Protein AF-A0A9P6IMQ5-F1 (afdb_monomer_lite)

Structure (mmCIF, N/CA/C/O backbone):
data_AF-A0A9P6IMQ5-F1
#
_entry.id   AF-A0A9P6IMQ5-F1
#
loop_
_atom_site.group_PDB
_atom_site.id
_atom_site.type_symbol
_atom_site.label_atom_id
_atom_site.label_alt_id
_atom_site.label_comp_id
_atom_site.label_asym_id
_atom_site.label_entity_id
_atom_site.label_seq_id
_atom_site.pdbx_PDB_ins_code
_atom_site.Cartn_x
_atom_site.Cartn_y
_atom_site.Cartn_z
_atom_site.occupancy
_atom_site.B_iso_or_equiv
_atom_site.auth_seq_id
_atom_site.auth_comp_id
_atom_site.auth_asym_id
_atom_site.auth_atom_id
_atom_site.pdbx_PDB_model_num
ATOM 1 N N . MET A 1 1 ? -4.471 -30.845 0.517 1.00 47.16 1 MET A N 1
ATOM 2 C CA . MET A 1 1 ? -3.698 -29.606 0.313 1.00 47.16 1 MET A CA 1
ATOM 3 C C . MET A 1 1 ? -4.339 -28.565 1.187 1.00 47.16 1 MET A C 1
ATOM 5 O O . MET A 1 1 ? -5.563 -28.500 1.206 1.00 47.16 1 MET A O 1
ATOM 9 N N . GLU A 1 2 ? -3.535 -27.843 1.954 1.00 58.59 2 GLU A N 1
ATOM 10 C CA . GLU A 1 2 ? -4.006 -26.676 2.693 1.00 58.59 2 GLU A CA 1
ATOM 11 C C . GLU A 1 2 ? -4.692 -25.703 1.737 1.00 58.59 2 GLU A C 1
ATOM 13 O O . GLU A 1 2 ? -4.369 -25.623 0.548 1.00 58.59 2 GLU A O 1
ATOM 18 N N . ASN A 1 3 ? -5.697 -25.018 2.264 1.00 83.00 3 ASN A N 1
ATOM 19 C CA . ASN A 1 3 ? -6.575 -24.133 1.526 1.00 83.00 3 ASN A CA 1
ATOM 20 C C . ASN A 1 3 ? -5.829 -22.833 1.159 1.00 83.00 3 ASN A C 1
ATOM 22 O O . ASN A 1 3 ? -6.160 -21.775 1.676 1.00 83.00 3 ASN A O 1
ATOM 26 N N . ILE A 1 4 ? -4.879 -22.892 0.219 1.00 90.88 4 ILE A N 1
ATOM 27 C CA . ILE A 1 4 ? -4.211 -21.697 -0.314 1.00 90.88 4 ILE A CA 1
ATOM 28 C C . ILE A 1 4 ? -5.097 -21.018 -1.360 1.00 90.88 4 ILE A C 1
ATOM 30 O O . ILE A 1 4 ? -5.707 -21.704 -2.188 1.00 90.88 4 ILE A O 1
ATOM 34 N N . VAL A 1 5 ? -5.207 -19.690 -1.296 1.00 95.31 5 VAL A N 1
ATOM 35 C CA . VAL A 1 5 ? -5.851 -18.848 -2.317 1.00 95.31 5 VAL A CA 1
ATOM 36 C C . VAL A 1 5 ? -4.879 -17.749 -2.732 1.00 95.31 5 VAL A C 1
ATOM 38 O O . VAL A 1 5 ? -4.288 -17.096 -1.872 1.00 95.31 5 VAL A O 1
ATOM 41 N N . VAL A 1 6 ? -4.709 -17.568 -4.041 1.00 96.06 6 VAL A N 1
ATOM 42 C CA . VAL A 1 6 ? -3.914 -16.486 -4.630 1.00 96.06 6 VAL A CA 1
ATOM 43 C C . VAL A 1 6 ? -4.848 -15.385 -5.106 1.00 96.06 6 VAL A C 1
ATOM 45 O O . VAL A 1 6 ? -5.701 -15.649 -5.948 1.00 96.06 6 VAL A O 1
ATOM 48 N N . TYR A 1 7 ? -4.677 -14.167 -4.603 1.00 96.56 7 TYR A N 1
ATOM 49 C CA . TYR A 1 7 ? -5.462 -13.011 -5.041 1.00 96.56 7 TYR A CA 1
ATOM 50 C C . TYR A 1 7 ? -4.677 -12.217 -6.083 1.00 96.56 7 TYR A C 1
ATOM 52 O O . TYR A 1 7 ? -3.483 -11.962 -5.907 1.00 96.56 7 TYR A O 1
ATOM 60 N N . ILE A 1 8 ? -5.344 -11.862 -7.179 1.00 95.56 8 ILE A N 1
ATOM 61 C CA . ILE A 1 8 ? -4.777 -11.084 -8.281 1.00 95.56 8 ILE A CA 1
ATOM 62 C C . ILE A 1 8 ? -5.588 -9.800 -8.424 1.00 95.56 8 ILE A C 1
ATOM 64 O O . ILE A 1 8 ? -6.806 -9.862 -8.599 1.00 95.56 8 ILE A O 1
ATOM 68 N N . ASP A 1 9 ? -4.902 -8.657 -8.372 1.00 93.94 9 ASP A N 1
ATOM 69 C CA . ASP A 1 9 ? -5.496 -7.345 -8.633 1.00 93.94 9 ASP A CA 1
ATOM 70 C C . ASP A 1 9 ? -6.208 -7.322 -9.995 1.00 93.94 9 ASP A C 1
ATOM 72 O O . ASP A 1 9 ? -5.656 -7.762 -11.010 1.00 93.94 9 ASP A O 1
ATOM 76 N N . GLY A 1 10 ? -7.386 -6.713 -10.025 1.00 92.88 10 GLY A N 1
ATOM 77 C CA . GLY A 1 10 ? -8.181 -6.413 -11.204 1.00 92.88 10 GLY A CA 1
ATOM 78 C C . GLY A 1 10 ? -7.917 -5.022 -11.778 1.00 92.88 10 GLY A C 1
ATOM 79 O O . GLY A 1 10 ? -6.775 -4.647 -12.099 1.00 92.88 10 GLY A O 1
ATOM 80 N N . ALA A 1 11 ? -9.009 -4.287 -11.993 1.00 92.19 11 ALA A N 1
ATOM 81 C CA . ALA A 1 11 ? -9.019 -2.970 -12.613 1.00 92.19 11 ALA A CA 1
ATOM 82 C C . ALA A 1 11 ? -8.528 -1.869 -11.658 1.00 92.19 11 ALA A C 1
ATOM 84 O O . ALA A 1 11 ? -8.495 -2.022 -10.441 1.00 92.19 11 ALA A O 1
ATOM 85 N N . ALA A 1 12 ? -8.144 -0.726 -12.224 1.00 92.06 12 ALA A N 1
ATOM 86 C CA . ALA A 1 12 ? -7.828 0.462 -11.439 1.00 92.06 12 ALA A CA 1
ATOM 87 C C . ALA A 1 12 ? -9.088 1.037 -10.768 1.00 92.06 12 ALA A C 1
ATOM 89 O O . ALA A 1 12 ? -10.133 1.152 -11.414 1.00 92.06 12 ALA A O 1
ATOM 90 N N . CYS A 1 13 ? -8.962 1.464 -9.512 1.00 94.31 13 CYS A N 1
ATOM 91 C CA . CYS A 1 13 ? -10.023 2.133 -8.764 1.00 94.31 13 CYS A CA 1
ATOM 92 C C . CYS A 1 13 ? -9.821 3.657 -8.709 1.00 94.31 13 CYS A C 1
ATOM 94 O O . CYS A 1 13 ? -8.712 4.177 -8.888 1.00 94.31 13 CYS A O 1
ATOM 96 N N . GLN A 1 14 ? -10.906 4.382 -8.439 1.00 95.94 14 GLN A N 1
ATOM 97 C CA . GLN A 1 14 ? -10.898 5.838 -8.308 1.00 95.94 14 GLN A CA 1
ATOM 98 C C . GLN A 1 14 ? -10.059 6.308 -7.111 1.00 95.94 14 GLN A C 1
ATOM 100 O O . GLN A 1 14 ? -9.323 7.289 -7.230 1.00 95.94 14 GLN A O 1
ATOM 105 N N . GLN A 1 15 ? -10.127 5.591 -5.988 1.00 96.12 15 GLN A N 1
ATOM 106 C CA . GLN A 1 15 ? -9.457 5.936 -4.730 1.00 96.12 15 GLN A CA 1
ATOM 107 C C . GLN A 1 15 ? -7.929 5.987 -4.884 1.00 96.12 15 GLN A C 1
ATOM 109 O O . GLN A 1 15 ? -7.260 6.767 -4.214 1.00 96.12 15 GLN A O 1
ATOM 114 N N . LYS A 1 16 ? -7.360 5.207 -5.814 1.00 94.88 16 LYS A N 1
ATOM 115 C CA . LYS A 1 16 ? -5.912 5.144 -6.075 1.00 94.88 16 LYS A CA 1
ATOM 116 C C . LYS A 1 16 ? -5.462 5.981 -7.277 1.00 94.88 16 LYS A C 1
ATOM 118 O O . LYS A 1 16 ? -4.301 5.901 -7.687 1.00 94.88 16 LYS A O 1
ATOM 123 N N . ARG A 1 17 ? -6.343 6.810 -7.858 1.00 94.62 17 ARG A N 1
ATOM 124 C CA . ARG A 1 17 ? -6.080 7.573 -9.097 1.00 94.62 17 ARG A CA 1
ATOM 125 C C . ARG A 1 17 ? -4.764 8.350 -9.054 1.00 94.62 17 ARG A C 1
ATOM 127 O O . ARG A 1 17 ? -3.932 8.185 -9.944 1.00 94.62 17 ARG A O 1
ATOM 134 N N . ALA A 1 18 ? -4.542 9.146 -8.008 1.00 93.19 18 ALA A N 1
ATOM 135 C CA . ALA A 1 18 ? -3.342 9.979 -7.888 1.00 93.19 18 ALA A CA 1
ATOM 136 C C . ALA A 1 18 ? -2.049 9.142 -7.875 1.00 93.19 18 ALA A C 1
ATOM 138 O O . ALA A 1 18 ? -1.062 9.470 -8.541 1.00 93.19 18 ALA A O 1
ATOM 139 N N . THR A 1 19 ? -2.067 8.018 -7.160 1.00 93.88 19 THR A N 1
ATOM 140 C CA . THR A 1 19 ? -0.944 7.079 -7.089 1.00 93.88 19 THR A CA 1
ATOM 141 C C . THR A 1 19 ? -0.699 6.394 -8.431 1.00 93.88 19 THR A C 1
ATOM 143 O O . THR A 1 19 ? 0.452 6.266 -8.859 1.00 93.88 19 THR A O 1
ATOM 146 N N . LEU A 1 20 ? -1.758 6.006 -9.144 1.00 92.88 20 LEU A N 1
ATOM 147 C CA . LEU A 1 20 ? -1.656 5.418 -10.481 1.00 92.88 20 LEU A CA 1
ATOM 148 C C . LEU A 1 20 ? -1.065 6.401 -11.497 1.00 92.88 20 LEU A C 1
ATOM 150 O O . LEU A 1 20 ? -0.135 6.038 -12.226 1.00 92.88 20 LEU A O 1
ATOM 154 N N . GLU A 1 21 ? -1.539 7.647 -11.504 1.00 94.56 21 GLU A N 1
ATOM 155 C CA . GLU A 1 21 ? -1.020 8.725 -12.352 1.00 94.56 21 GLU A CA 1
ATOM 156 C C . GLU A 1 21 ? 0.466 8.986 -12.061 1.00 94.56 21 GLU A C 1
ATOM 158 O O . GLU A 1 21 ? 1.293 9.044 -12.980 1.00 94.56 21 GLU A O 1
ATOM 163 N N . HIS A 1 22 ? 0.844 9.047 -10.780 1.00 94.12 22 HIS A N 1
ATOM 164 C CA . HIS A 1 22 ? 2.238 9.206 -10.373 1.00 94.12 22 HIS A CA 1
ATOM 165 C C . HIS A 1 22 ? 3.113 8.037 -10.853 1.00 94.12 22 HIS A C 1
ATOM 167 O O . HIS A 1 22 ? 4.139 8.253 -11.509 1.00 94.12 22 HIS A O 1
ATOM 173 N N . ARG A 1 23 ? 2.687 6.789 -10.609 1.00 93.19 23 ARG A N 1
ATOM 174 C CA . ARG A 1 23 ? 3.388 5.577 -11.069 1.00 93.19 23 ARG A CA 1
ATOM 175 C C . ARG A 1 23 ? 3.498 5.542 -12.595 1.00 93.19 23 ARG A C 1
ATOM 177 O O . ARG A 1 23 ? 4.521 5.123 -13.134 1.00 93.19 23 ARG A O 1
ATOM 184 N N . GLN A 1 24 ? 2.479 5.981 -13.332 1.00 94.31 24 GLN A N 1
ATOM 185 C CA . GLN A 1 24 ? 2.527 6.059 -14.795 1.00 94.31 24 GLN A CA 1
ATOM 186 C C . GLN A 1 24 ? 3.496 7.134 -15.296 1.00 94.31 24 GLN A C 1
ATOM 188 O O . GLN A 1 24 ? 4.233 6.887 -16.256 1.00 94.31 24 GLN A O 1
ATOM 193 N N . SER A 1 25 ? 3.558 8.287 -14.630 1.00 96.38 25 SER A N 1
ATOM 194 C CA . SER A 1 25 ? 4.534 9.338 -14.928 1.00 96.38 25 SER A CA 1
ATOM 195 C C . SER A 1 25 ? 5.972 8.847 -14.725 1.00 96.38 25 SER A C 1
ATOM 197 O O . SER A 1 25 ? 6.807 8.970 -15.628 1.00 96.38 25 SER A O 1
ATOM 199 N N . LEU A 1 26 ? 6.249 8.185 -13.593 1.00 95.44 26 LEU A N 1
ATOM 200 C CA . LEU A 1 26 ? 7.559 7.593 -13.303 1.00 95.44 26 LEU A CA 1
ATOM 201 C C . LEU A 1 26 ? 7.959 6.535 -14.338 1.00 95.44 26 LEU A C 1
ATOM 203 O O . LEU A 1 26 ? 9.069 6.591 -14.871 1.00 95.44 26 LEU A O 1
ATOM 207 N N . ARG A 1 27 ? 7.044 5.621 -14.684 1.00 94.88 27 ARG A N 1
ATOM 208 C CA . ARG A 1 27 ? 7.275 4.599 -15.720 1.00 94.88 27 ARG A CA 1
ATOM 209 C C . ARG A 1 27 ? 7.548 5.224 -17.084 1.00 94.88 27 ARG A C 1
ATOM 211 O O . ARG A 1 27 ? 8.487 4.832 -17.773 1.00 94.88 27 ARG A O 1
ATOM 218 N N . SER A 1 28 ? 6.771 6.236 -17.463 1.00 96.56 28 SER A N 1
ATOM 219 C CA . SER A 1 28 ? 6.942 6.945 -18.735 1.00 96.56 28 SER A CA 1
ATOM 220 C C . SER A 1 28 ? 8.298 7.642 -18.815 1.00 96.56 28 SER A C 1
ATOM 222 O O . SER A 1 28 ? 8.951 7.609 -19.860 1.00 96.56 28 SER A O 1
ATOM 224 N N . LYS A 1 29 ? 8.751 8.245 -17.711 1.00 97.38 29 LYS A N 1
ATOM 225 C CA . LYS A 1 29 ? 10.093 8.823 -17.606 1.00 97.38 29 LYS A CA 1
ATOM 226 C C . LYS A 1 29 ? 11.172 7.744 -17.725 1.00 97.38 29 LYS A C 1
ATOM 228 O O . LYS A 1 29 ? 12.060 7.883 -18.559 1.00 97.38 29 LYS A O 1
ATOM 233 N N . ALA A 1 30 ? 11.050 6.644 -16.984 1.00 96.88 30 ALA A N 1
ATOM 234 C CA . ALA A 1 30 ? 12.001 5.535 -17.035 1.00 96.88 30 ALA A CA 1
ATOM 235 C C . ALA A 1 30 ? 12.121 4.925 -18.445 1.00 96.88 30 ALA A C 1
ATOM 237 O O . ALA A 1 30 ? 13.229 4.666 -18.904 1.00 96.88 30 ALA A O 1
ATOM 238 N N . LEU A 1 31 ? 11.011 4.780 -19.179 1.00 97.06 31 LEU A N 1
ATOM 239 C CA . LEU A 1 31 ? 11.028 4.331 -20.577 1.00 97.06 31 LEU A CA 1
ATOM 240 C C . LEU A 1 31 ? 11.733 5.318 -21.511 1.00 97.06 31 LEU A C 1
ATOM 242 O O . LEU A 1 31 ? 12.456 4.894 -22.413 1.00 97.06 31 LEU A O 1
ATOM 246 N N . LYS A 1 32 ? 11.522 6.627 -21.326 1.00 97.75 32 LYS A N 1
ATOM 247 C CA . LYS A 1 32 ? 12.223 7.660 -22.107 1.00 97.75 32 LYS A CA 1
ATOM 248 C C . LYS A 1 32 ? 13.730 7.601 -21.856 1.00 97.75 32 LYS A C 1
ATOM 250 O O . LYS A 1 32 ? 14.495 7.610 -22.820 1.00 97.75 32 LYS A O 1
ATOM 255 N N . ASP A 1 33 ? 14.133 7.472 -20.596 1.00 97.69 33 ASP A N 1
ATOM 256 C CA . ASP A 1 33 ? 15.539 7.371 -20.202 1.00 97.69 33 ASP A CA 1
ATOM 257 C C . ASP A 1 33 ? 16.179 6.084 -20.756 1.00 97.69 33 ASP A C 1
ATOM 259 O O . ASP A 1 33 ? 17.221 6.153 -21.408 1.00 97.69 33 ASP A O 1
ATOM 263 N N . ALA A 1 34 ? 15.504 4.931 -20.639 1.00 97.31 34 ALA A N 1
ATOM 264 C CA . ALA A 1 34 ? 15.957 3.668 -21.231 1.00 97.31 34 ALA A CA 1
ATOM 265 C C . ALA A 1 34 ? 16.163 3.787 -22.749 1.00 97.31 34 ALA A C 1
ATOM 267 O O . ALA A 1 34 ? 17.190 3.368 -23.279 1.00 97.31 34 ALA A O 1
ATOM 268 N N . ARG A 1 35 ? 15.201 4.385 -23.467 1.00 97.38 35 ARG A N 1
ATOM 269 C CA . ARG A 1 35 ? 15.297 4.588 -24.922 1.00 97.38 35 ARG A CA 1
ATOM 270 C C . ARG A 1 35 ? 16.484 5.468 -25.289 1.00 97.38 35 ARG A C 1
ATOM 272 O O . ARG A 1 35 ? 17.200 5.141 -26.232 1.00 97.38 35 ARG A O 1
ATOM 279 N N . LYS A 1 36 ? 16.705 6.560 -24.553 1.00 97.56 36 LYS A N 1
ATOM 280 C CA . LYS A 1 36 ? 17.853 7.445 -24.768 1.00 97.56 36 LYS A CA 1
ATOM 281 C C . LYS A 1 36 ? 19.166 6.674 -24.630 1.00 97.56 36 LYS A C 1
ATOM 283 O O . LYS A 1 36 ? 19.995 6.731 -25.533 1.00 97.56 36 LYS A O 1
ATOM 288 N N . GLU A 1 37 ? 19.330 5.901 -23.561 1.00 96.38 37 GLU A N 1
ATOM 289 C CA . GLU A 1 37 ? 20.557 5.131 -23.336 1.00 96.38 37 GLU A CA 1
ATOM 290 C C . GLU A 1 37 ? 20.758 3.996 -24.347 1.00 96.38 37 GLU A C 1
ATOM 292 O O . GLU A 1 37 ? 21.887 3.743 -24.768 1.00 96.38 37 GLU A O 1
ATOM 297 N N . ILE A 1 38 ? 19.680 3.346 -24.795 1.00 97.19 38 ILE A N 1
ATOM 298 C CA . ILE A 1 38 ? 19.734 2.357 -25.881 1.00 97.19 38 ILE A CA 1
ATOM 299 C C . ILE A 1 38 ? 20.205 3.017 -27.183 1.00 97.19 38 ILE A C 1
ATOM 301 O O . ILE A 1 38 ? 21.047 2.458 -27.884 1.00 97.19 38 ILE A O 1
ATOM 305 N N . MET A 1 39 ? 19.712 4.217 -27.502 1.00 96.81 39 MET A N 1
ATOM 306 C CA . MET A 1 39 ? 20.140 4.965 -28.690 1.00 96.81 39 MET A CA 1
ATOM 307 C C . MET A 1 39 ? 21.602 5.412 -28.591 1.00 96.81 39 MET A C 1
ATOM 309 O O . MET A 1 39 ? 22.347 5.302 -29.564 1.00 96.81 39 MET A O 1
ATOM 313 N N . GLU A 1 40 ? 22.047 5.859 -27.416 1.00 95.50 40 GLU A N 1
ATOM 314 C CA . GLU A 1 40 ? 23.455 6.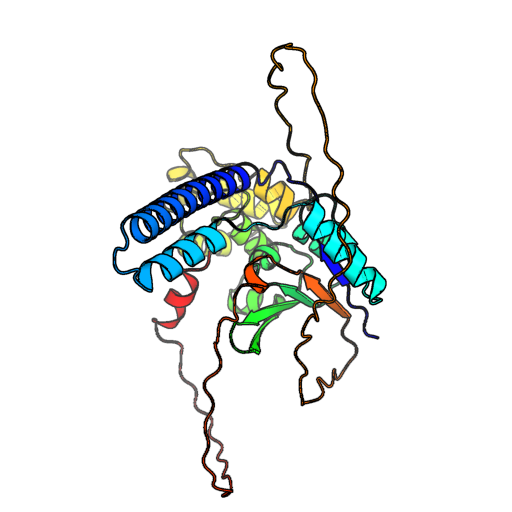181 -27.169 1.00 95.50 40 GLU A CA 1
ATOM 315 C C . GLU A 1 40 ? 24.352 4.946 -27.306 1.00 95.50 40 GLU A C 1
ATOM 317 O O . GLU A 1 40 ? 25.412 5.017 -27.933 1.00 95.50 40 GLU A O 1
ATOM 322 N N . LEU A 1 41 ? 23.927 3.801 -26.763 1.00 96.38 41 LEU A N 1
ATOM 323 C CA . LEU A 1 41 ? 24.617 2.524 -26.924 1.00 96.38 41 LEU A CA 1
ATOM 324 C C . LEU A 1 41 ? 24.719 2.141 -28.405 1.00 96.38 41 LEU A C 1
ATOM 326 O O . LEU A 1 41 ? 25.816 1.836 -28.870 1.00 96.38 41 LEU A O 1
ATOM 330 N N . LYS A 1 42 ? 23.611 2.222 -29.150 1.00 96.38 42 LYS A N 1
ATOM 331 C CA . LYS A 1 42 ? 23.574 1.942 -30.589 1.00 96.38 42 LYS A CA 1
ATOM 332 C C . LYS A 1 42 ? 24.553 2.831 -31.357 1.00 96.38 42 LYS A C 1
ATOM 334 O O . LYS A 1 42 ? 25.387 2.316 -32.093 1.00 96.38 42 LYS A O 1
ATOM 339 N N . GLY A 1 43 ? 24.531 4.142 -31.112 1.00 96.31 43 GLY A N 1
ATOM 340 C CA . GLY A 1 43 ? 25.439 5.078 -31.775 1.00 96.31 43 GLY A CA 1
ATOM 341 C C . GLY A 1 43 ? 26.915 4.812 -31.464 1.00 96.31 43 GLY A C 1
ATOM 342 O O . GLY A 1 43 ? 27.770 5.008 -32.322 1.00 96.31 43 GLY A O 1
ATOM 343 N N . ARG A 1 44 ? 27.243 4.337 -30.256 1.00 95.56 44 ARG A N 1
ATOM 344 C CA . ARG A 1 44 ? 28.617 3.916 -29.930 1.00 95.56 44 ARG A CA 1
ATOM 345 C C . ARG A 1 44 ? 29.034 2.680 -30.713 1.00 95.56 44 ARG A C 1
ATOM 347 O O . ARG A 1 44 ? 30.147 2.653 -31.221 1.00 95.56 44 ARG A O 1
ATOM 354 N N . VAL A 1 45 ? 28.150 1.690 -30.825 1.00 96.12 45 VAL A N 1
ATOM 355 C CA . VAL A 1 45 ? 28.407 0.488 -31.630 1.00 96.12 45 VAL A CA 1
ATOM 356 C C . VAL A 1 45 ? 28.624 0.865 -33.098 1.00 96.12 45 VAL A C 1
ATOM 358 O O . VAL A 1 45 ? 29.601 0.428 -33.694 1.00 96.12 45 VAL A O 1
ATOM 361 N N . GLU A 1 46 ? 27.780 1.734 -33.656 1.00 96.94 46 GLU A N 1
ATOM 362 C CA . GLU A 1 46 ? 27.891 2.206 -35.046 1.00 96.94 46 GLU A CA 1
ATOM 363 C C . GLU A 1 46 ? 29.196 2.978 -35.312 1.00 96.94 46 GLU A C 1
ATOM 365 O O . GLU A 1 46 ? 29.790 2.835 -36.377 1.00 96.94 46 GLU A O 1
ATOM 370 N N . ARG A 1 47 ? 29.689 3.755 -34.337 1.00 96.81 47 ARG A N 1
ATOM 371 C CA . ARG A 1 47 ? 30.992 4.445 -34.416 1.00 96.81 47 ARG A CA 1
ATOM 372 C C . ARG A 1 47 ? 32.195 3.560 -34.081 1.00 96.81 47 ARG A C 1
ATOM 374 O O . ARG A 1 47 ? 33.321 4.046 -34.103 1.00 96.81 47 ARG A O 1
ATOM 381 N N . ASN A 1 48 ? 31.971 2.285 -33.761 1.00 95.31 48 ASN A N 1
ATOM 382 C CA . ASN A 1 48 ? 32.995 1.362 -33.271 1.00 95.31 48 ASN A CA 1
ATOM 383 C C . ASN A 1 48 ? 33.701 1.857 -31.981 1.00 95.31 48 ASN A C 1
ATOM 385 O O . ASN A 1 48 ? 34.870 1.561 -31.729 1.00 95.31 48 ASN A O 1
ATOM 389 N N . ASP A 1 49 ? 32.984 2.621 -31.147 1.00 96.12 49 ASP A N 1
ATOM 390 C CA . ASP A 1 49 ? 33.448 3.102 -29.845 1.00 96.12 49 ASP A CA 1
ATOM 391 C C . ASP A 1 49 ? 33.411 1.975 -28.793 1.00 96.12 49 ASP A C 1
ATOM 393 O O . ASP A 1 49 ? 32.514 1.130 -28.767 1.00 96.12 49 ASP A O 1
ATOM 397 N N . ARG A 1 50 ? 34.315 2.025 -27.804 1.00 94.12 50 ARG A N 1
ATOM 398 C CA . ARG A 1 50 ? 34.331 1.064 -26.683 1.00 94.12 50 ARG A CA 1
ATOM 399 C C . ARG A 1 50 ? 33.042 1.114 -25.851 1.00 94.12 50 ARG A C 1
ATOM 401 O O . ARG A 1 50 ? 32.863 2.047 -25.067 1.00 94.12 50 ARG A O 1
ATOM 408 N N . VAL A 1 51 ? 32.216 0.074 -25.891 1.00 95.06 51 VAL A N 1
ATOM 409 C CA . VAL A 1 51 ? 31.037 -0.073 -25.015 1.00 95.06 51 VAL A CA 1
ATOM 410 C C . VAL A 1 51 ? 31.447 -0.301 -23.548 1.00 95.06 51 VAL A C 1
ATOM 412 O O . VAL A 1 51 ? 32.432 -0.984 -23.261 1.00 95.06 51 VAL A O 1
ATOM 415 N N . ARG A 1 52 ? 30.716 0.293 -22.590 1.00 93.00 52 ARG A N 1
ATOM 416 C CA . ARG A 1 52 ? 30.996 0.171 -21.142 1.00 93.00 52 ARG A CA 1
ATOM 417 C C . ARG A 1 52 ? 29.908 -0.632 -20.427 1.00 93.00 52 ARG A C 1
ATOM 419 O O . ARG A 1 52 ? 28.728 -0.405 -20.668 1.00 93.00 52 ARG A O 1
ATOM 426 N N . LYS A 1 53 ? 30.298 -1.460 -19.445 1.00 95.00 53 LYS A N 1
ATOM 427 C CA . LYS A 1 53 ? 29.374 -2.209 -18.561 1.00 95.00 53 LYS A CA 1
ATOM 428 C C . LYS A 1 53 ? 28.300 -1.311 -17.933 1.00 95.00 53 LYS A C 1
ATOM 430 O O . LYS A 1 53 ? 27.142 -1.704 -17.859 1.00 95.00 53 LYS A O 1
ATOM 435 N N . GLN A 1 54 ? 28.674 -0.089 -17.547 1.00 94.50 54 GLN A N 1
ATOM 436 C CA . GLN A 1 54 ? 27.762 0.878 -16.934 1.00 94.50 54 GLN A CA 1
ATOM 437 C C . GLN A 1 54 ? 26.543 1.207 -17.807 1.00 94.50 54 GLN A C 1
ATOM 439 O O . GLN A 1 54 ? 25.476 1.463 -17.266 1.00 94.50 54 GLN A O 1
ATOM 444 N N . GLN A 1 55 ? 26.679 1.167 -19.137 1.00 92.38 55 GLN A N 1
ATOM 445 C CA . GLN A 1 55 ? 25.558 1.434 -20.042 1.00 92.38 55 GLN A CA 1
ATOM 446 C C . GLN A 1 55 ? 24.503 0.333 -19.946 1.00 92.38 55 GLN A C 1
ATOM 448 O O . GLN A 1 55 ? 23.323 0.629 -19.849 1.00 92.38 55 GLN A O 1
ATOM 453 N N . PHE A 1 56 ? 24.923 -0.933 -19.887 1.00 95.44 56 PHE A N 1
ATOM 454 C CA . PHE A 1 56 ? 23.998 -2.050 -19.694 1.00 95.44 56 PHE A CA 1
ATOM 455 C C . PHE A 1 56 ? 23.319 -1.999 -18.326 1.00 95.44 56 PHE A C 1
ATOM 457 O O . PHE A 1 56 ? 22.114 -2.205 -18.246 1.00 95.44 56 PHE A O 1
ATOM 464 N N . ILE A 1 57 ? 24.073 -1.678 -17.267 1.00 96.12 57 ILE A N 1
ATOM 465 C CA . ILE A 1 57 ? 23.520 -1.528 -15.911 1.00 96.12 57 ILE A CA 1
ATOM 466 C C . ILE A 1 57 ? 22.451 -0.433 -15.888 1.00 96.12 57 ILE A C 1
ATOM 468 O O . ILE A 1 57 ? 21.393 -0.619 -15.293 1.00 96.12 57 ILE A O 1
ATOM 472 N N . SER A 1 58 ? 22.722 0.702 -16.533 1.00 95.38 58 SER A N 1
ATOM 473 C CA . SER A 1 58 ? 21.799 1.834 -16.553 1.00 95.38 58 SER A CA 1
ATOM 474 C C . SER A 1 58 ? 20.542 1.524 -17.376 1.00 95.38 58 SER A C 1
ATOM 476 O O . SER A 1 58 ? 19.430 1.675 -16.866 1.00 95.38 58 SER A O 1
ATOM 478 N N . ILE A 1 59 ? 20.696 0.907 -18.556 1.00 96.50 59 ILE A N 1
ATOM 479 C CA . ILE A 1 59 ? 19.568 0.443 -19.378 1.00 96.50 59 ILE A CA 1
ATOM 480 C C . ILE A 1 59 ? 18.710 -0.545 -18.587 1.00 96.50 59 ILE A C 1
ATOM 482 O O . ILE A 1 59 ? 17.496 -0.377 -18.501 1.00 96.50 59 ILE A O 1
ATOM 486 N N . GLN A 1 60 ? 19.331 -1.554 -17.970 1.00 96.88 60 GLN A N 1
ATOM 487 C CA . GLN A 1 60 ? 18.628 -2.550 -17.166 1.00 96.88 60 GLN A CA 1
ATOM 488 C C . GLN A 1 60 ? 17.890 -1.898 -15.994 1.00 96.88 60 GLN A C 1
ATOM 490 O O . GLN A 1 60 ? 16.728 -2.210 -15.756 1.00 96.88 60 GLN A O 1
ATOM 495 N N . LYS A 1 61 ? 18.522 -0.947 -15.297 1.00 96.31 61 LYS A N 1
ATOM 496 C CA . LYS A 1 61 ? 17.887 -0.181 -14.219 1.00 96.31 61 LYS A CA 1
ATOM 497 C C . LYS A 1 61 ? 16.642 0.559 -14.716 1.00 96.31 61 LYS A C 1
ATOM 499 O O . LYS A 1 61 ? 15.594 0.475 -14.081 1.00 96.31 61 LYS A O 1
ATOM 504 N N . HIS A 1 62 ? 16.731 1.270 -15.839 1.00 96.69 62 HIS A N 1
ATOM 505 C CA . HIS A 1 62 ? 15.596 2.015 -16.384 1.00 96.69 62 HIS A CA 1
ATOM 506 C C . HIS A 1 62 ? 14.478 1.098 -16.893 1.00 96.69 62 HIS A C 1
ATOM 508 O O . HIS A 1 62 ? 13.308 1.386 -16.651 1.00 96.69 62 HIS A O 1
ATOM 514 N N . LEU A 1 63 ? 14.817 -0.026 -17.531 1.00 96.31 63 LEU A N 1
ATOM 515 C CA . LEU A 1 63 ? 13.839 -1.030 -17.957 1.00 96.31 63 LEU A CA 1
ATOM 516 C C . LEU A 1 63 ? 13.138 -1.687 -16.762 1.00 96.31 63 LEU A C 1
ATOM 518 O O . LEU A 1 63 ? 11.917 -1.809 -16.779 1.00 96.31 63 LEU A O 1
ATOM 522 N N . ASN A 1 64 ? 13.876 -2.027 -15.702 1.00 94.12 64 ASN A N 1
ATOM 523 C CA . ASN A 1 64 ? 13.297 -2.560 -14.467 1.00 94.12 64 ASN A CA 1
ATOM 524 C C . ASN A 1 64 ? 12.341 -1.550 -13.815 1.00 94.12 64 ASN A C 1
ATOM 526 O O . ASN A 1 64 ? 11.253 -1.923 -13.398 1.00 94.12 64 ASN A O 1
ATOM 530 N N . ASN A 1 65 ? 12.701 -0.265 -13.783 1.00 92.44 65 ASN A N 1
ATOM 531 C CA . ASN A 1 65 ? 11.837 0.791 -13.236 1.00 92.44 65 ASN A CA 1
ATOM 532 C C . ASN A 1 65 ? 10.615 1.103 -14.119 1.00 92.44 65 ASN A C 1
ATOM 534 O O . ASN A 1 65 ? 9.634 1.675 -13.649 1.00 92.44 65 ASN A O 1
ATOM 538 N N . ALA A 1 66 ? 10.685 0.782 -15.410 1.00 94.50 66 ALA A N 1
ATOM 539 C CA . ALA A 1 66 ? 9.580 0.915 -16.351 1.00 94.50 66 ALA A CA 1
ATOM 540 C C . ALA A 1 66 ? 8.637 -0.297 -16.353 1.00 94.50 66 ALA A C 1
ATOM 542 O O . ALA A 1 66 ? 7.509 -0.197 -16.853 1.00 94.50 66 ALA A O 1
ATOM 543 N N . PHE A 1 67 ? 9.109 -1.438 -15.843 1.00 92.50 67 PHE A N 1
ATOM 544 C CA . PHE A 1 67 ? 8.347 -2.672 -15.807 1.00 92.50 67 PHE A CA 1
ATOM 545 C C . PHE A 1 67 ? 7.052 -2.477 -15.021 1.00 92.50 67 PHE A C 1
ATOM 547 O O . PHE A 1 67 ? 7.010 -1.824 -13.979 1.00 92.50 67 PHE A O 1
ATOM 554 N N . HIS A 1 68 ? 5.979 -3.048 -15.550 1.00 90.50 68 HIS A N 1
ATOM 555 C CA . HIS A 1 68 ? 4.711 -3.147 -14.856 1.00 90.50 68 HIS A CA 1
ATOM 556 C C . HIS A 1 68 ? 3.982 -4.390 -15.329 1.00 90.50 68 HIS A C 1
ATOM 558 O O . HIS A 1 68 ? 4.041 -4.748 -16.508 1.00 90.50 68 HIS A O 1
ATOM 564 N N . TRP A 1 69 ? 3.249 -5.009 -14.416 1.00 88.38 69 TRP A N 1
ATOM 565 C CA . TRP A 1 69 ? 2.327 -6.066 -14.780 1.00 88.38 69 TRP A CA 1
ATOM 566 C C . TRP A 1 69 ? 1.050 -5.453 -15.338 1.00 88.38 69 TRP A C 1
ATOM 568 O O . TRP A 1 69 ? 0.263 -4.841 -14.618 1.00 88.38 69 TRP A O 1
ATOM 578 N N . ASN A 1 70 ? 0.878 -5.565 -16.653 1.00 89.56 70 ASN A N 1
ATOM 579 C CA . ASN A 1 70 ? -0.368 -5.183 -17.298 1.00 89.56 70 ASN A CA 1
ATOM 580 C C . ASN A 1 70 ? -1.466 -6.222 -17.007 1.00 89.56 70 ASN A C 1
ATOM 582 O O . ASN A 1 70 ? -1.217 -7.285 -16.433 1.00 89.56 70 ASN A O 1
ATOM 586 N N . GLN A 1 71 ? -2.705 -5.888 -17.363 1.00 88.50 71 GLN A N 1
ATOM 587 C CA . GLN A 1 71 ? -3.850 -6.760 -17.115 1.00 88.50 71 GLN A CA 1
ATOM 588 C C . GLN A 1 71 ? -3.705 -8.106 -17.834 1.00 88.50 71 GLN A C 1
ATOM 590 O O . GLN A 1 71 ? -3.826 -9.139 -17.187 1.00 88.50 71 GLN A O 1
ATOM 595 N N . ASP A 1 72 ? -3.329 -8.113 -19.113 1.00 91.38 72 ASP A N 1
ATOM 596 C CA . ASP A 1 72 ? -3.186 -9.350 -19.893 1.00 91.38 72 ASP A CA 1
ATOM 597 C C . ASP A 1 72 ? -2.170 -10.328 -19.282 1.00 91.38 72 ASP A C 1
ATOM 599 O O . ASP A 1 72 ? -2.422 -11.533 -19.210 1.00 91.38 72 ASP A O 1
ATOM 603 N N . ALA A 1 73 ? -1.032 -9.823 -18.794 1.00 92.12 73 ALA A N 1
ATOM 604 C CA . ALA A 1 73 ? -0.012 -10.629 -18.129 1.00 92.12 73 ALA A CA 1
ATOM 605 C C . ALA A 1 73 ? -0.518 -11.205 -16.799 1.00 92.12 73 ALA A C 1
ATOM 607 O O . ALA A 1 73 ? -0.269 -12.378 -16.517 1.00 92.12 73 ALA A O 1
ATOM 608 N N . ARG A 1 74 ? -1.257 -10.411 -16.009 1.00 92.62 74 ARG A N 1
ATOM 609 C CA . ARG A 1 74 ? -1.886 -10.866 -14.757 1.00 92.62 74 ARG A CA 1
ATOM 610 C C . ARG A 1 74 ? -2.906 -11.975 -15.016 1.00 92.62 74 ARG A C 1
ATOM 612 O O . ARG A 1 74 ? -2.837 -13.017 -14.370 1.00 92.62 74 ARG A O 1
ATOM 619 N N . MET A 1 75 ? -3.777 -11.800 -16.009 1.00 90.94 75 MET A N 1
ATOM 620 C CA . MET A 1 75 ? -4.789 -12.796 -16.385 1.00 90.94 75 MET A CA 1
ATOM 621 C C . MET A 1 75 ? -4.158 -14.076 -16.941 1.00 90.94 75 MET A C 1
ATOM 623 O O . MET A 1 75 ? -4.555 -15.183 -16.583 1.00 90.94 75 MET A O 1
ATOM 627 N N . SER A 1 76 ? -3.115 -13.944 -17.765 1.00 94.50 76 SER A N 1
ATOM 628 C CA . SER A 1 76 ? -2.365 -15.096 -18.282 1.00 94.50 76 SER A CA 1
ATOM 629 C C . SER A 1 76 ? -1.694 -15.885 -17.154 1.00 94.50 76 SER A C 1
ATOM 631 O O . SER A 1 76 ? -1.689 -17.116 -17.161 1.00 94.50 76 SER A O 1
ATOM 633 N N . PHE A 1 77 ? -1.148 -15.184 -16.158 1.00 94.44 77 PHE A N 1
ATOM 634 C CA . PHE A 1 77 ? -0.554 -15.810 -14.982 1.00 94.44 77 PHE A CA 1
ATOM 635 C C . PHE A 1 77 ? -1.603 -16.487 -14.087 1.00 94.44 77 PHE A C 1
ATOM 637 O O . PHE A 1 77 ? -1.381 -17.612 -13.640 1.00 94.44 77 PHE A O 1
ATOM 644 N N . ALA A 1 78 ? -2.763 -15.856 -13.879 1.00 94.44 78 ALA A N 1
ATOM 645 C CA . ALA A 1 78 ? -3.892 -16.448 -13.165 1.00 94.44 78 ALA A CA 1
ATOM 646 C C . ALA A 1 78 ? -4.350 -17.758 -13.826 1.00 94.44 78 ALA A C 1
ATOM 648 O O . ALA A 1 78 ? -4.449 -18.787 -13.155 1.00 94.44 78 ALA A O 1
ATOM 649 N N . ALA A 1 79 ? -4.533 -17.753 -15.151 1.00 95.69 79 ALA A N 1
ATOM 650 C CA . ALA A 1 79 ? -4.889 -18.943 -15.922 1.00 95.69 79 ALA A CA 1
ATOM 651 C C . ALA A 1 79 ? -3.856 -20.069 -15.764 1.00 95.69 79 ALA A C 1
ATOM 653 O O . ALA A 1 79 ? -4.221 -21.216 -15.503 1.00 95.69 79 ALA A O 1
ATOM 654 N N . PHE A 1 80 ? -2.564 -19.736 -15.843 1.00 96.38 80 PHE A N 1
ATOM 655 C CA . PHE A 1 80 ? -1.485 -20.694 -15.605 1.00 96.38 80 PHE A CA 1
ATOM 656 C C . PHE A 1 80 ? -1.544 -21.302 -14.194 1.00 96.38 80 PHE A C 1
ATOM 658 O O . PHE A 1 80 ? -1.412 -22.516 -14.039 1.00 96.38 80 PHE A O 1
ATOM 665 N N . LEU A 1 81 ? -1.759 -20.492 -13.153 1.00 95.50 81 LEU A N 1
ATOM 666 C CA . LEU A 1 81 ? -1.867 -20.983 -11.776 1.00 95.50 81 LEU A CA 1
ATOM 667 C C . LEU A 1 81 ? -3.069 -21.918 -11.593 1.00 95.50 81 LEU A C 1
ATOM 669 O O . LEU A 1 81 ? -2.929 -22.978 -10.976 1.00 95.50 81 LEU A O 1
ATOM 673 N N . MET A 1 82 ? -4.218 -21.567 -12.173 1.00 95.12 82 MET A N 1
ATOM 674 C CA . MET A 1 82 ? -5.412 -22.416 -12.162 1.00 95.12 82 MET A CA 1
ATOM 675 C C . MET A 1 82 ? -5.165 -23.758 -12.864 1.00 95.12 82 MET A C 1
ATOM 677 O O . MET A 1 82 ? -5.532 -24.802 -12.328 1.00 95.12 82 MET A O 1
ATOM 681 N N . GLU A 1 83 ? -4.462 -23.766 -14.002 1.00 96.31 83 GLU A N 1
ATOM 682 C CA . GLU A 1 83 ? -4.051 -25.001 -14.692 1.00 96.31 83 GLU A CA 1
ATOM 683 C C . GLU A 1 83 ? -3.143 -25.878 -13.810 1.00 96.31 83 GLU A C 1
ATOM 685 O O . GLU A 1 83 ? -3.214 -27.107 -13.843 1.00 96.31 83 GLU A O 1
ATOM 690 N N . LYS A 1 84 ? -2.308 -25.259 -12.966 1.00 95.31 84 LYS A N 1
ATOM 691 C CA . LYS A 1 84 ? -1.477 -25.959 -11.972 1.00 95.31 84 LYS A CA 1
ATOM 692 C C . LYS A 1 84 ? -2.235 -26.379 -10.709 1.00 95.31 84 LYS A C 1
ATOM 694 O O . LYS A 1 84 ? -1.608 -26.887 -9.781 1.00 95.31 84 LYS A O 1
ATOM 699 N N . GLY A 1 85 ? -3.557 -26.212 -10.673 1.00 94.19 85 GLY A N 1
ATOM 700 C CA . GLY A 1 85 ? -4.415 -26.631 -9.566 1.00 94.19 85 GLY A CA 1
ATOM 701 C C . GLY A 1 85 ? -4.422 -25.671 -8.375 1.00 94.19 85 GLY A C 1
ATOM 702 O O . GLY A 1 85 ? -4.894 -26.046 -7.302 1.00 94.19 85 GLY A O 1
ATOM 703 N N . TRP A 1 86 ? -3.906 -24.448 -8.534 1.00 94.25 86 TRP A N 1
ATOM 704 C CA . TRP A 1 86 ? -4.023 -23.413 -7.507 1.00 94.25 86 TRP A CA 1
ATOM 705 C C . TRP A 1 86 ? -5.414 -22.790 -7.542 1.00 94.25 86 TRP A C 1
ATOM 707 O O . TRP A 1 86 ? -6.003 -22.606 -8.607 1.00 94.25 86 TRP A O 1
ATOM 717 N N . ARG A 1 87 ? -5.927 -22.404 -6.372 1.00 95.00 87 ARG A N 1
ATOM 718 C CA . ARG A 1 87 ? -7.129 -21.572 -6.297 1.00 95.00 87 ARG A CA 1
ATOM 719 C C . ARG A 1 87 ? -6.719 -20.120 -6.464 1.00 95.00 87 ARG A C 1
ATOM 721 O O . ARG A 1 87 ? -5.914 -19.616 -5.682 1.00 95.00 87 ARG A O 1
ATOM 728 N N . VAL A 1 88 ? -7.271 -19.473 -7.480 1.00 95.50 88 VAL A N 1
ATOM 729 C CA . VAL A 1 88 ? -6.997 -18.075 -7.803 1.00 95.50 88 VAL A CA 1
ATOM 730 C C . VAL A 1 88 ? -8.292 -17.283 -7.679 1.00 95.50 88 VAL A C 1
ATOM 732 O O . VAL A 1 88 ? -9.347 -17.738 -8.118 1.00 95.50 88 VAL A O 1
ATOM 735 N N . ARG A 1 89 ? -8.206 -16.112 -7.054 1.00 95.75 89 ARG A N 1
ATOM 736 C CA . ARG A 1 89 ? -9.274 -15.127 -6.935 1.00 95.75 89 ARG A CA 1
ATOM 737 C C . ARG A 1 89 ? -8.876 -13.903 -7.747 1.00 95.75 89 ARG A C 1
ATOM 739 O O . ARG A 1 89 ? -7.960 -13.170 -7.380 1.00 95.75 89 ARG A O 1
ATOM 746 N N . GLU A 1 90 ? -9.564 -13.704 -8.858 1.00 94.56 90 GLU A N 1
ATOM 747 C CA . GLU A 1 90 ? -9.490 -12.459 -9.617 1.00 94.56 90 GLU A CA 1
ATOM 748 C C . GLU A 1 90 ? -10.350 -11.419 -8.898 1.00 94.56 90 GLU A C 1
ATOM 750 O O . GLU A 1 90 ? -11.530 -11.661 -8.627 1.00 94.56 90 GLU A O 1
ATOM 755 N N . CYS A 1 91 ? -9.734 -10.306 -8.513 1.00 94.81 91 CYS A N 1
ATOM 756 C CA . CYS A 1 91 ? -10.405 -9.236 -7.784 1.00 94.81 91 CYS A CA 1
ATOM 757 C C . CYS A 1 91 ? -11.029 -8.251 -8.774 1.00 94.81 91 CYS A C 1
ATOM 759 O O . CYS A 1 91 ? -10.574 -8.136 -9.911 1.00 94.81 91 CYS A O 1
ATOM 761 N N . GLU A 1 92 ? -12.077 -7.540 -8.356 1.00 93.62 92 GLU A N 1
ATOM 762 C CA . GLU A 1 92 ? -12.675 -6.502 -9.205 1.00 93.62 92 GLU A CA 1
ATOM 763 C C . GLU A 1 92 ? -11.706 -5.321 -9.359 1.00 93.62 92 GLU A C 1
ATOM 765 O O . GLU A 1 92 ? -11.411 -4.888 -10.476 1.00 93.62 92 GLU A O 1
ATOM 770 N N . TYR A 1 93 ? -11.141 -4.885 -8.231 1.00 94.69 93 TYR A N 1
ATOM 771 C CA . TYR A 1 93 ? -10.156 -3.815 -8.139 1.00 94.69 93 TYR A CA 1
ATOM 772 C C . TYR A 1 93 ? -8.900 -4.317 -7.423 1.00 94.69 93 TYR A C 1
ATOM 774 O O . TYR A 1 93 ? -8.189 -5.154 -7.971 1.00 94.69 93 TYR A O 1
ATOM 782 N N . GLU A 1 94 ? -8.595 -3.852 -6.217 1.00 94.25 94 GLU A N 1
ATOM 783 C CA . GLU A 1 94 ? -7.379 -4.262 -5.520 1.00 94.25 94 GLU A CA 1
ATOM 784 C C . GLU A 1 94 ? -7.594 -5.542 -4.712 1.00 94.25 94 GLU A C 1
ATOM 786 O O . GLU A 1 94 ? -8.677 -5.823 -4.194 1.00 94.25 94 GLU A O 1
ATOM 791 N N . ALA A 1 95 ? -6.549 -6.366 -4.644 1.00 95.31 95 ALA A N 1
ATOM 792 C CA . ALA A 1 95 ? -6.592 -7.613 -3.901 1.00 95.31 95 ALA A CA 1
ATOM 793 C C . ALA A 1 95 ? -6.733 -7.394 -2.391 1.00 95.31 95 ALA A C 1
ATOM 795 O O . ALA A 1 95 ? -7.275 -8.263 -1.716 1.00 95.31 95 ALA A O 1
ATOM 796 N N . ASP A 1 96 ? -6.267 -6.262 -1.866 1.00 95.06 96 ASP A N 1
ATOM 797 C CA . ASP A 1 96 ? -6.307 -5.916 -0.444 1.00 95.06 96 ASP A CA 1
ATOM 798 C C . ASP A 1 96 ? -7.728 -5.940 0.135 1.00 95.06 96 ASP A C 1
ATOM 800 O O . ASP A 1 96 ? -7.973 -6.616 1.134 1.00 95.06 96 ASP A O 1
ATOM 804 N N . VAL A 1 97 ? -8.683 -5.307 -0.544 1.00 95.12 97 VAL A N 1
ATOM 805 C CA . VAL A 1 97 ? -10.092 -5.231 -0.148 1.00 95.12 97 VAL A CA 1
ATOM 806 C C . VAL A 1 97 ? -10.749 -6.605 -0.189 1.00 95.12 97 VAL A C 1
ATOM 808 O O . VAL A 1 97 ? -11.428 -7.003 0.760 1.00 95.12 97 VAL A O 1
ATOM 811 N N . ASN A 1 98 ? -10.514 -7.371 -1.256 1.00 95.25 98 ASN A N 1
ATOM 812 C CA . ASN A 1 98 ? -11.051 -8.723 -1.376 1.00 95.25 98 ASN A CA 1
ATOM 813 C C . ASN A 1 98 ? -10.462 -9.657 -0.313 1.00 95.25 98 ASN A C 1
ATOM 815 O O . ASN A 1 98 ? -11.204 -10.422 0.298 1.00 95.25 98 ASN A O 1
ATOM 819 N N . ILE A 1 99 ? -9.153 -9.571 -0.053 1.00 96.38 99 ILE A N 1
ATOM 820 C CA . ILE A 1 99 ? -8.501 -10.309 1.032 1.00 96.38 99 ILE A CA 1
ATOM 821 C C . ILE A 1 99 ? -9.131 -9.913 2.362 1.00 96.38 99 ILE A C 1
ATOM 823 O O . ILE A 1 99 ? -9.528 -10.793 3.110 1.00 96.38 99 ILE A O 1
ATOM 827 N N . ALA A 1 100 ? -9.263 -8.621 2.655 1.00 95.44 100 ALA 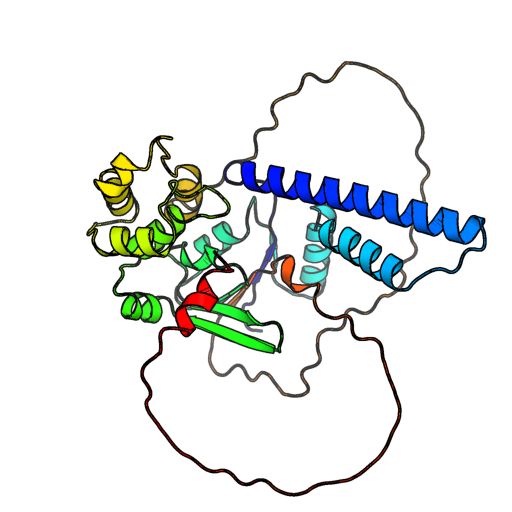A N 1
ATOM 828 C CA . ALA A 1 100 ? -9.837 -8.141 3.905 1.00 95.44 100 ALA A CA 1
ATOM 829 C C . ALA A 1 100 ? -11.282 -8.619 4.123 1.00 95.44 100 ALA A C 1
ATOM 831 O O . ALA A 1 100 ? -11.643 -8.953 5.249 1.00 95.44 100 ALA A O 1
ATOM 832 N N . SER A 1 101 ? -12.086 -8.679 3.057 1.00 94.69 101 SER A N 1
ATOM 833 C CA . SER A 1 101 ? -13.463 -9.186 3.093 1.00 94.69 101 SER A CA 1
ATOM 834 C C . SER A 1 101 ? -13.533 -10.706 3.273 1.00 94.69 101 SER A C 1
ATOM 836 O O . SER A 1 101 ? -14.404 -11.204 3.985 1.00 94.69 101 SER A O 1
ATOM 838 N N . ASP A 1 102 ? -12.657 -11.455 2.600 1.00 93.88 102 ASP A N 1
ATOM 839 C CA . ASP A 1 102 ? -12.689 -12.922 2.587 1.00 93.88 102 ASP A CA 1
ATOM 840 C C . ASP A 1 102 ? -11.926 -13.539 3.785 1.00 93.88 102 ASP A C 1
ATOM 842 O O . ASP A 1 102 ? -12.159 -14.702 4.134 1.00 93.88 102 ASP A O 1
ATOM 846 N N . CYS A 1 103 ? -11.018 -12.780 4.413 1.00 93.81 103 CYS A N 1
ATOM 847 C CA . CYS A 1 103 ? -10.140 -13.225 5.497 1.00 93.81 103 CYS A CA 1
ATOM 848 C C . CYS A 1 103 ? -10.917 -13.524 6.781 1.00 93.81 103 CYS A C 1
ATOM 850 O O . CYS A 1 103 ? -11.703 -12.718 7.279 1.00 93.81 103 CYS A O 1
ATOM 852 N N . LYS A 1 104 ? -10.627 -14.680 7.373 1.00 92.38 104 LYS A N 1
ATOM 853 C CA . LYS A 1 104 ? -11.103 -15.080 8.698 1.00 92.38 104 LYS A CA 1
ATOM 854 C C . LYS A 1 104 ? -10.012 -14.871 9.739 1.00 92.38 104 LYS A C 1
ATOM 856 O O . LYS A 1 104 ? -8.831 -14.815 9.420 1.00 92.38 104 LYS A O 1
ATOM 861 N N . GLU A 1 105 ? -10.401 -14.853 11.009 1.00 89.56 105 GLU A N 1
ATOM 862 C CA . GLU A 1 105 ? -9.479 -14.660 12.138 1.00 89.56 105 GLU A CA 1
ATOM 863 C C . GLU A 1 105 ? -8.334 -15.693 12.195 1.00 89.56 105 GLU A C 1
ATOM 865 O O . GLU A 1 105 ? -7.250 -15.385 12.685 1.00 89.56 105 GLU A O 1
ATOM 870 N N . THR A 1 106 ? -8.558 -16.906 11.681 1.00 89.81 106 THR A N 1
ATOM 871 C CA . THR A 1 106 ? -7.559 -17.989 11.628 1.00 89.81 106 THR A CA 1
ATOM 872 C C . THR A 1 106 ? -6.702 -17.987 10.364 1.00 89.81 106 THR A C 1
ATOM 874 O O . THR A 1 106 ? -5.808 -18.827 10.239 1.00 89.81 106 THR A O 1
ATOM 877 N N . ASP A 1 107 ? -7.017 -17.126 9.398 1.00 94.12 107 ASP A N 1
ATOM 878 C CA . ASP A 1 107 ? -6.306 -17.077 8.128 1.00 94.12 107 ASP A CA 1
ATOM 879 C C . ASP A 1 107 ? -5.014 -16.264 8.267 1.00 94.12 107 ASP A C 1
ATOM 881 O O . ASP A 1 107 ? -4.864 -15.393 9.126 1.00 94.12 107 ASP A O 1
ATOM 885 N N . ILE A 1 108 ? -4.051 -16.571 7.403 1.00 95.50 108 ILE A N 1
ATOM 886 C CA . ILE A 1 108 ? -2.751 -15.900 7.364 1.00 95.50 108 ILE A CA 1
ATOM 887 C C . ILE A 1 108 ? -2.623 -15.177 6.035 1.00 95.50 108 ILE A C 1
ATOM 889 O O . ILE A 1 108 ? -2.644 -15.824 4.990 1.00 95.50 108 ILE A O 1
ATOM 893 N N . VAL A 1 109 ? -2.418 -13.862 6.069 1.00 96.62 109 VAL A N 1
ATOM 894 C CA . VAL A 1 109 ? -2.186 -13.061 4.864 1.00 96.62 109 VAL A CA 1
ATOM 895 C C . VAL A 1 109 ? -0.690 -12.974 4.584 1.00 96.62 109 VAL A C 1
ATOM 897 O O . VAL A 1 109 ? 0.072 -12.419 5.371 1.00 96.62 109 VAL A O 1
ATOM 900 N N . VAL A 1 110 ? -0.244 -13.499 3.447 1.00 95.81 110 VAL A N 1
ATOM 901 C CA . VAL A 1 110 ? 1.147 -13.385 2.997 1.00 95.81 110 VAL A CA 1
ATOM 902 C C . VAL A 1 110 ? 1.256 -12.216 2.026 1.00 95.81 110 VAL A C 1
ATOM 904 O O . VAL A 1 110 ? 0.733 -12.296 0.919 1.00 95.81 110 VAL A O 1
ATOM 907 N N . THR A 1 111 ? 1.936 -11.140 2.420 1.00 95.06 111 THR A N 1
ATOM 908 C CA . THR A 1 111 ? 2.119 -9.948 1.576 1.00 95.06 111 THR A CA 1
ATOM 909 C C . THR A 1 111 ? 3.372 -9.165 1.959 1.00 95.06 111 THR A C 1
ATOM 911 O O . THR A 1 111 ? 3.876 -9.278 3.075 1.00 95.06 111 THR A O 1
ATOM 914 N N . ARG A 1 112 ? 3.884 -8.333 1.050 1.00 93.25 112 ARG A N 1
ATOM 915 C CA . ARG A 1 112 ? 4.885 -7.306 1.385 1.00 93.25 112 ARG A CA 1
ATOM 916 C C . ARG A 1 112 ? 4.286 -5.956 1.739 1.00 93.25 112 ARG A C 1
ATOM 918 O O . ARG A 1 112 ? 5.012 -5.133 2.307 1.00 93.25 112 ARG A O 1
ATOM 925 N N . ASP A 1 113 ? 3.017 -5.778 1.404 1.00 91.81 113 ASP A N 1
ATOM 926 C CA . ASP A 1 113 ? 2.278 -4.546 1.583 1.00 91.81 113 ASP A CA 1
ATOM 927 C C . ASP A 1 113 ? 1.865 -4.371 3.048 1.00 91.81 113 ASP A C 1
ATOM 929 O O . ASP A 1 113 ? 1.246 -5.251 3.651 1.00 91.81 113 ASP A O 1
ATOM 933 N N . SER A 1 114 ? 2.259 -3.246 3.637 1.00 91.38 114 SER A N 1
ATOM 934 C CA . SER A 1 114 ? 1.914 -2.897 5.013 1.00 91.38 114 SER A CA 1
ATOM 935 C C . SER A 1 114 ? 0.481 -2.401 5.158 1.00 91.38 114 SER A C 1
ATOM 937 O O . SER A 1 114 ? -0.030 -2.426 6.278 1.00 91.38 114 SER A O 1
ATOM 939 N N . ASP A 1 115 ? -0.179 -2.009 4.067 1.00 93.06 115 ASP A N 1
ATOM 940 C CA . ASP A 1 115 ? -1.543 -1.475 4.100 1.00 93.06 115 ASP A CA 1
ATOM 941 C C . ASP A 1 115 ? -2.553 -2.517 4.619 1.00 93.06 115 ASP A C 1
ATOM 943 O O . ASP A 1 115 ? -3.557 -2.158 5.234 1.00 93.06 115 ASP A O 1
ATOM 947 N N . MET A 1 116 ? -2.213 -3.814 4.559 1.00 95.12 116 MET A N 1
ATOM 948 C CA . MET A 1 116 ? -2.984 -4.889 5.206 1.00 95.12 116 MET A CA 1
ATOM 949 C C . MET A 1 116 ? -3.195 -4.685 6.709 1.00 95.12 116 MET A C 1
ATOM 951 O O . MET A 1 116 ? -4.186 -5.160 7.264 1.00 95.12 116 MET A O 1
ATOM 955 N N . LEU A 1 117 ? -2.291 -3.979 7.396 1.00 95.62 117 LEU A N 1
ATOM 956 C CA . LEU A 1 117 ? -2.463 -3.665 8.815 1.00 95.62 117 LEU A CA 1
ATOM 957 C C . LEU A 1 117 ? -3.671 -2.754 9.061 1.00 95.62 117 LEU A C 1
ATOM 959 O O . LEU A 1 117 ? -4.236 -2.805 10.155 1.00 95.62 117 LEU A O 1
ATOM 963 N N . GLY A 1 118 ? -4.086 -1.963 8.069 1.00 95.62 118 GLY A N 1
ATOM 964 C CA . GLY A 1 118 ? -5.226 -1.055 8.156 1.00 95.62 118 GLY A CA 1
ATOM 965 C C . GLY A 1 118 ? -6.588 -1.752 8.115 1.00 95.62 118 GLY A C 1
ATOM 966 O O . GLY A 1 118 ? -7.553 -1.205 8.634 1.00 95.62 118 GLY A O 1
ATOM 967 N N . HIS A 1 119 ? -6.685 -2.966 7.566 1.00 96.62 119 HIS A N 1
ATOM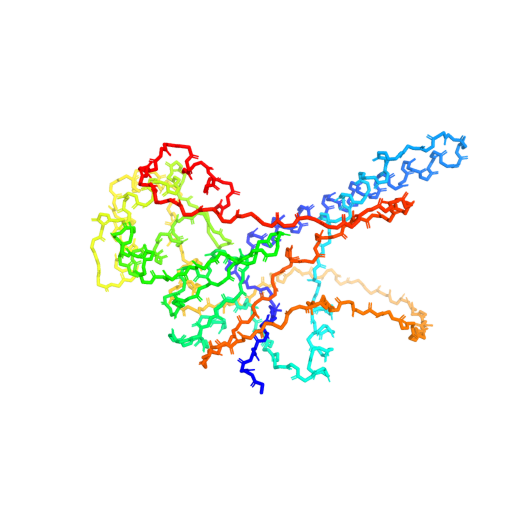 968 C CA . HIS A 1 119 ? -7.969 -3.652 7.395 1.00 96.62 119 HIS A CA 1
ATOM 969 C C . HIS A 1 119 ? -8.387 -4.436 8.634 1.00 96.62 119 HIS A C 1
ATOM 971 O O . HIS A 1 119 ? -7.817 -5.485 8.925 1.00 96.62 119 HIS A O 1
ATOM 977 N N . SER A 1 120 ? -9.427 -3.968 9.326 1.00 93.00 120 SER A N 1
ATOM 978 C CA . SER A 1 120 ? -9.863 -4.454 10.644 1.00 93.00 120 SER A CA 1
ATOM 979 C C . SER A 1 120 ? -9.939 -5.985 10.798 1.00 93.00 120 SER A C 1
ATOM 981 O O . SER A 1 120 ? -9.521 -6.489 11.843 1.00 93.00 120 SER A O 1
ATOM 983 N N . GLY A 1 121 ? -10.386 -6.713 9.768 1.00 91.50 121 GLY A N 1
ATOM 984 C CA . GLY A 1 121 ? -10.546 -8.175 9.770 1.00 91.50 121 GLY A CA 1
ATOM 985 C C . GLY A 1 121 ? -9.252 -9.000 9.714 1.00 91.50 121 GLY A C 1
ATOM 986 O O . GLY A 1 121 ? -9.271 -10.182 10.048 1.00 91.50 121 GLY A O 1
ATOM 987 N N . ILE A 1 122 ? -8.117 -8.404 9.336 1.00 96.00 122 ILE A N 1
ATOM 988 C CA . ILE A 1 122 ? -6.836 -9.117 9.231 1.00 96.00 122 ILE A CA 1
ATOM 989 C C . ILE A 1 122 ? -6.166 -9.203 10.608 1.00 96.00 122 ILE A C 1
ATOM 991 O O . ILE A 1 122 ? -5.907 -8.180 11.243 1.00 96.00 122 ILE A O 1
ATOM 995 N N . THR A 1 123 ? -5.845 -10.419 11.056 1.00 96.69 123 THR A N 1
ATOM 996 C CA . THR A 1 123 ? -5.235 -10.681 12.376 1.00 96.69 123 THR A CA 1
ATOM 997 C C . THR A 1 123 ? -3.792 -11.172 12.302 1.00 96.69 123 THR A C 1
ATOM 999 O O . THR A 1 123 ? -3.019 -10.921 13.227 1.00 96.69 123 THR A O 1
ATOM 1002 N N . THR A 1 124 ? -3.406 -11.844 11.213 1.00 97.06 124 THR A N 1
ATOM 1003 C CA . THR A 1 124 ? -2.060 -12.404 11.038 1.00 97.06 124 THR A CA 1
ATOM 1004 C C . THR A 1 124 ? -1.511 -12.090 9.654 1.00 97.06 124 THR A C 1
ATOM 1006 O O . THR A 1 124 ? -2.116 -12.444 8.642 1.00 97.06 124 THR A O 1
ATOM 1009 N N . ILE A 1 125 ? -0.329 -11.471 9.606 1.00 97.12 125 ILE A N 1
ATOM 1010 C CA . ILE A 1 125 ? 0.370 -11.152 8.356 1.00 97.12 125 ILE A CA 1
ATOM 1011 C C . ILE A 1 125 ? 1.758 -11.781 8.369 1.00 97.12 125 ILE A C 1
ATOM 1013 O O . ILE A 1 125 ? 2.527 -11.612 9.314 1.00 97.12 125 ILE A O 1
ATOM 1017 N N . TRP A 1 126 ? 2.105 -12.485 7.299 1.00 96.12 126 TRP A N 1
ATOM 1018 C CA . TRP A 1 126 ? 3.453 -12.977 7.044 1.00 96.12 126 TRP A CA 1
ATOM 1019 C C . TRP A 1 126 ? 4.086 -12.145 5.942 1.00 96.12 126 TRP A C 1
ATOM 1021 O O . TRP A 1 126 ? 3.658 -12.191 4.791 1.00 96.12 126 TRP A O 1
ATOM 1031 N N . ARG A 1 127 ? 5.137 -11.404 6.288 1.00 94.69 127 ARG A N 1
ATOM 1032 C CA . ARG A 1 127 ? 5.863 -10.538 5.366 1.00 94.69 127 ARG A CA 1
ATOM 1033 C C . ARG A 1 127 ? 7.143 -11.205 4.863 1.00 94.69 127 ARG A C 1
ATOM 1035 O O . ARG A 1 127 ? 8.086 -11.358 5.646 1.00 94.69 127 ARG A O 1
ATOM 1042 N N . PRO A 1 128 ? 7.228 -11.582 3.572 1.00 92.00 128 PRO A N 1
ATOM 1043 C CA . PRO A 1 128 ? 8.431 -12.199 3.023 1.00 92.00 128 PRO A CA 1
ATOM 1044 C C . PRO A 1 128 ? 9.600 -11.219 2.900 1.00 92.00 128 PRO A C 1
ATOM 1046 O O . PRO A 1 128 ? 9.500 -10.197 2.213 1.00 92.00 128 PRO A O 1
ATOM 1049 N N . LEU A 1 129 ? 10.742 -11.577 3.490 1.00 88.50 129 LEU A N 1
ATOM 1050 C CA . LEU A 1 129 ? 12.004 -10.836 3.417 1.00 88.50 129 LEU A CA 1
ATOM 1051 C C . LEU A 1 129 ? 12.882 -11.344 2.258 1.00 88.50 129 LEU A C 1
ATOM 1053 O O . LEU A 1 129 ? 12.771 -12.485 1.813 1.00 88.50 129 LEU A O 1
ATOM 1057 N N . SER A 1 130 ? 13.800 -10.507 1.769 1.00 79.00 130 SER A N 1
ATOM 1058 C CA . SER A 1 130 ? 14.647 -10.801 0.596 1.00 79.00 130 SER A CA 1
ATOM 1059 C C . SER A 1 130 ? 15.615 -11.982 0.774 1.00 79.00 130 SER A C 1
ATOM 1061 O O . SER A 1 130 ? 16.065 -12.551 -0.216 1.00 79.00 130 SER A O 1
ATOM 1063 N N . ARG A 1 131 ? 15.926 -12.378 2.015 1.00 77.69 131 ARG A N 1
ATOM 1064 C CA . ARG A 1 131 ? 16.887 -13.446 2.353 1.00 77.69 131 ARG A CA 1
ATOM 1065 C C . ARG A 1 131 ? 16.228 -14.689 2.966 1.00 77.69 131 ARG A C 1
ATOM 1067 O O . ARG A 1 131 ? 16.778 -15.269 3.890 1.00 77.69 131 ARG A O 1
ATOM 1074 N N . GLN A 1 132 ? 15.056 -15.084 2.461 1.00 72.94 132 GLN A N 1
ATOM 1075 C CA . GLN A 1 132 ? 14.317 -16.294 2.887 1.00 72.94 132 GLN A CA 1
ATOM 1076 C C . GLN A 1 132 ? 13.733 -16.239 4.315 1.00 72.94 132 GLN A C 1
ATOM 1078 O O . GLN A 1 132 ? 13.245 -17.247 4.818 1.00 72.94 132 GLN A O 1
ATOM 1083 N N . GLY A 1 133 ? 13.743 -15.070 4.962 1.00 87.31 133 GLY A N 1
ATOM 1084 C CA . GLY A 1 133 ? 13.074 -14.854 6.245 1.00 87.31 133 GLY A CA 1
ATOM 1085 C C . GLY A 1 133 ? 11.601 -14.477 6.080 1.00 87.31 133 GLY A C 1
ATOM 1086 O O . GLY A 1 133 ? 11.207 -13.903 5.063 1.00 87.31 133 GLY A O 1
ATOM 1087 N N . LEU A 1 134 ? 10.803 -14.754 7.108 1.00 92.38 134 LEU A N 1
ATOM 1088 C CA . LEU A 1 134 ? 9.441 -14.246 7.254 1.00 92.38 134 LEU A CA 1
ATOM 1089 C C . LEU A 1 134 ? 9.390 -13.368 8.502 1.00 92.38 134 LEU A C 1
ATOM 1091 O O . LEU A 1 134 ? 9.839 -13.789 9.567 1.00 92.38 134 LEU A O 1
ATOM 1095 N N . LEU A 1 135 ? 8.836 -12.166 8.371 1.00 93.50 135 LEU A N 1
ATOM 1096 C CA . LEU A 1 135 ? 8.445 -11.352 9.515 1.00 93.50 135 LEU A CA 1
ATOM 1097 C C . LEU A 1 135 ? 6.957 -11.576 9.777 1.00 93.50 135 LEU A C 1
ATOM 1099 O O . LEU A 1 135 ? 6.137 -11.381 8.882 1.00 93.50 135 LEU A O 1
ATOM 1103 N N . ILE A 1 136 ? 6.619 -12.023 10.983 1.00 95.19 136 ILE A N 1
ATOM 1104 C CA . ILE A 1 136 ? 5.246 -12.360 11.361 1.00 95.19 136 ILE A CA 1
ATOM 1105 C C . ILE A 1 136 ? 4.685 -11.220 12.202 1.00 95.19 136 ILE A C 1
ATOM 1107 O O . ILE A 1 136 ? 5.218 -10.911 13.265 1.00 95.19 136 ILE A O 1
ATOM 1111 N N . TYR A 1 137 ? 3.593 -10.629 11.736 1.00 96.00 137 TYR A N 1
ATOM 1112 C CA . TYR A 1 137 ? 2.795 -9.689 12.505 1.00 96.00 137 TYR A CA 1
ATOM 1113 C C . TYR A 1 137 ? 1.565 -10.417 13.040 1.00 96.00 137 TYR A C 1
ATOM 1115 O O . TYR A 1 137 ? 0.658 -10.753 12.278 1.00 96.00 137 TYR A O 1
ATOM 1123 N N . ASN A 1 138 ? 1.540 -10.656 14.350 1.00 97.00 138 ASN A N 1
ATOM 1124 C CA . ASN A 1 138 ? 0.314 -10.957 15.079 1.00 97.00 138 ASN A CA 1
ATOM 1125 C C . ASN A 1 138 ? -0.307 -9.614 15.490 1.00 97.00 138 ASN A C 1
ATOM 1127 O O . ASN A 1 138 ? 0.263 -8.889 16.307 1.00 97.00 138 ASN A O 1
ATOM 1131 N N . VAL A 1 139 ? -1.421 -9.237 14.862 1.00 96.56 139 VAL A N 1
ATOM 1132 C CA . VAL A 1 139 ? -2.043 -7.920 15.058 1.00 96.56 139 VAL A CA 1
ATOM 1133 C C . VAL A 1 139 ? -2.499 -7.714 16.509 1.00 96.56 139 VAL A C 1
ATOM 1135 O O . VAL A 1 139 ? -2.206 -6.646 17.039 1.00 96.56 139 VAL A O 1
ATOM 1138 N N . PRO A 1 140 ? -3.139 -8.682 17.198 1.00 97.00 140 PRO A N 1
ATOM 1139 C CA . PRO A 1 140 ? -3.435 -8.556 18.628 1.00 97.00 140 PRO A CA 1
ATOM 1140 C C . PRO A 1 140 ? -2.217 -8.219 19.505 1.00 97.00 140 PRO A C 1
ATOM 1142 O O . PRO A 1 140 ? -2.283 -7.293 20.318 1.00 97.00 140 PRO A O 1
ATOM 1145 N N . ASP A 1 141 ? -1.094 -8.916 19.319 1.00 97.88 141 ASP A N 1
ATOM 1146 C CA . ASP A 1 141 ? 0.138 -8.644 20.070 1.00 97.88 141 ASP A CA 1
ATOM 1147 C C . ASP A 1 141 ? 0.711 -7.264 19.728 1.00 97.88 141 ASP A C 1
ATOM 1149 O O . ASP A 1 141 ? 1.120 -6.513 20.615 1.00 97.88 141 ASP A O 1
ATOM 1153 N N . LEU A 1 142 ? 0.677 -6.890 18.446 1.00 96.75 142 LEU A N 1
ATOM 1154 C CA . LEU A 1 142 ? 1.104 -5.574 17.977 1.00 96.75 142 LEU A CA 1
ATOM 1155 C C . LEU A 1 142 ? 0.258 -4.450 18.591 1.00 96.75 142 LEU A C 1
ATOM 1157 O O . LEU A 1 142 ? 0.815 -3.470 19.079 1.00 96.75 142 LEU A O 1
ATOM 1161 N N . LEU A 1 143 ? -1.066 -4.600 18.630 1.00 97.62 143 LEU A N 1
ATOM 1162 C CA . LEU A 1 143 ? -1.976 -3.644 19.266 1.00 97.62 143 LEU A CA 1
ATOM 1163 C C . LEU A 1 143 ? -1.675 -3.485 20.759 1.00 97.62 143 LEU A C 1
ATOM 1165 O O . LEU A 1 143 ? -1.655 -2.363 21.266 1.00 97.62 143 LEU A O 1
ATOM 1169 N N . LYS A 1 144 ? -1.365 -4.587 21.452 1.00 97.88 144 LYS A N 1
ATOM 1170 C CA . LYS A 1 144 ? -0.949 -4.560 22.858 1.00 97.88 144 LYS A CA 1
ATOM 1171 C C . LYS A 1 144 ? 0.376 -3.819 23.048 1.00 97.88 144 LYS A C 1
ATOM 1173 O O . LYS A 1 144 ? 0.479 -3.009 23.961 1.00 97.88 144 LYS A O 1
ATOM 1178 N N . CYS A 1 145 ? 1.367 -4.067 22.193 1.00 97.25 145 CYS A N 1
ATOM 1179 C CA . CYS A 1 145 ? 2.664 -3.387 22.247 1.00 97.25 145 CYS A CA 1
ATOM 1180 C C . CYS A 1 145 ? 2.567 -1.888 21.939 1.00 97.25 145 CYS A C 1
ATOM 1182 O O . CYS A 1 145 ? 3.282 -1.092 22.541 1.00 97.25 145 CYS A O 1
ATOM 1184 N N . LEU A 1 146 ? 1.693 -1.501 21.011 1.00 96.56 146 LEU A N 1
ATOM 1185 C CA . LEU A 1 146 ? 1.454 -0.099 20.665 1.00 96.56 146 LEU A CA 1
ATOM 1186 C C . LEU A 1 146 ? 0.525 0.606 21.666 1.00 96.56 146 LEU A C 1
ATOM 1188 O O . LEU A 1 146 ? 0.462 1.836 21.688 1.00 96.56 146 LEU A O 1
ATOM 1192 N N . GLU A 1 147 ? -0.169 -0.161 22.511 1.00 97.50 147 GLU A N 1
ATOM 1193 C CA . GLU A 1 147 ? -1.252 0.304 23.382 1.00 97.50 147 GLU A CA 1
ATOM 1194 C C . GLU A 1 147 ? -2.313 1.062 22.567 1.00 97.50 147 GLU A C 1
ATOM 1196 O O . GLU A 1 147 ? -2.691 2.189 22.888 1.00 97.50 147 GLU A O 1
ATOM 1201 N N . MET A 1 148 ? -2.742 0.447 21.461 1.00 97.31 148 MET A N 1
ATOM 1202 C CA . MET A 1 148 ? -3.766 0.977 20.565 1.00 97.31 148 MET A CA 1
ATOM 1203 C C . MET A 1 148 ? -4.920 -0.011 20.412 1.00 97.31 148 MET A C 1
ATOM 1205 O O . MET A 1 148 ? -4.735 -1.226 20.441 1.00 97.31 148 MET A O 1
ATOM 1209 N N . THR A 1 149 ? -6.120 0.506 20.176 1.00 97.94 149 THR A N 1
ATOM 1210 C CA . THR A 1 149 ? -7.262 -0.297 19.735 1.00 97.94 149 THR A CA 1
ATOM 1211 C C . THR A 1 149 ? -7.174 -0.594 18.237 1.00 97.94 149 THR A C 1
ATOM 1213 O O . THR A 1 149 ? -6.456 0.070 17.481 1.00 97.94 149 THR A O 1
ATOM 1216 N N . ARG A 1 150 ? -7.956 -1.574 17.762 1.00 97.44 150 ARG A N 1
ATOM 1217 C CA . ARG A 1 150 ? -8.053 -1.870 16.322 1.00 97.44 150 ARG A CA 1
ATOM 1218 C C . ARG A 1 150 ? -8.532 -0.657 15.518 1.00 97.44 150 ARG A C 1
ATOM 1220 O O . ARG A 1 150 ? -8.013 -0.401 14.430 1.00 97.44 150 ARG A O 1
ATOM 1227 N N . HIS A 1 151 ? -9.477 0.101 16.073 1.00 98.25 151 HIS A N 1
ATOM 1228 C CA . HIS A 1 151 ? -10.007 1.323 15.471 1.00 98.25 151 HIS A CA 1
ATOM 1229 C C . HIS A 1 151 ? -8.934 2.404 15.355 1.00 98.25 151 HIS A C 1
ATOM 1231 O O . HIS A 1 151 ? -8.747 2.971 14.282 1.00 98.25 151 HIS A O 1
ATOM 1237 N N . GLN A 1 152 ? -8.151 2.613 16.414 1.00 98.44 152 GLN A N 1
ATOM 1238 C CA . GLN A 1 152 ? -7.021 3.536 16.387 1.00 98.44 152 GLN A CA 1
ATOM 1239 C C . GLN A 1 152 ? -5.970 3.123 15.346 1.00 98.44 152 GLN A C 1
ATOM 1241 O O . GLN A 1 152 ? -5.513 3.974 14.591 1.00 98.44 152 GLN A O 1
ATOM 1246 N N . LEU A 1 153 ? -5.606 1.838 15.241 1.00 98.06 153 LEU A N 1
ATOM 1247 C CA . LEU A 1 153 ? -4.644 1.390 14.221 1.00 98.06 153 LEU A CA 1
ATOM 1248 C C . LEU A 1 153 ? -5.173 1.620 12.794 1.00 98.06 153 LEU A C 1
ATOM 1250 O O . LEU A 1 153 ? -4.444 2.114 11.939 1.00 98.06 153 LEU A O 1
ATOM 1254 N N . THR A 1 154 ? -6.455 1.336 12.557 1.00 98.12 154 THR A N 1
ATOM 1255 C CA . THR A 1 154 ? -7.116 1.588 11.263 1.00 98.12 154 THR A CA 1
ATOM 1256 C C . THR A 1 154 ? -7.060 3.074 10.896 1.00 98.12 154 THR A C 1
ATOM 1258 O O . THR A 1 154 ? -6.668 3.438 9.784 1.00 98.12 154 THR A O 1
ATOM 1261 N N . VAL A 1 155 ? -7.389 3.958 11.845 1.00 98.38 155 VAL A N 1
ATOM 1262 C CA . VAL A 1 155 ? -7.301 5.411 11.641 1.00 98.38 155 VAL A CA 1
ATOM 1263 C C . VAL A 1 155 ? -5.860 5.851 11.432 1.00 98.38 155 VAL A C 1
ATOM 1265 O O . VAL A 1 155 ? -5.603 6.669 10.556 1.00 98.38 155 VAL A O 1
ATOM 1268 N N . PHE A 1 156 ? -4.904 5.285 12.167 1.00 98.19 156 PHE A N 1
ATOM 1269 C CA . PHE A 1 156 ? -3.488 5.583 11.988 1.00 98.19 156 PHE A CA 1
ATOM 1270 C C . PHE A 1 156 ? -3.002 5.274 10.564 1.00 98.19 156 PHE A C 1
ATOM 1272 O O . PHE A 1 156 ? -2.342 6.125 9.968 1.00 98.19 156 PHE A O 1
ATOM 1279 N N . CYS A 1 157 ? -3.378 4.126 9.991 1.00 97.38 157 CYS A N 1
ATOM 1280 C CA . CYS A 1 157 ? -3.114 3.795 8.585 1.00 97.38 157 CYS A CA 1
ATOM 1281 C C . CYS A 1 157 ? -3.834 4.753 7.617 1.00 97.38 157 CYS A C 1
ATOM 1283 O O . CYS A 1 157 ? -3.255 5.178 6.620 1.00 97.38 157 CYS A O 1
ATOM 1285 N N . THR A 1 158 ? -5.066 5.154 7.948 1.00 97.75 158 THR A N 1
ATOM 1286 C CA . THR A 1 158 ? -5.897 6.056 7.129 1.00 97.75 158 THR A CA 1
ATOM 1287 C C . THR A 1 158 ? -5.317 7.472 7.029 1.00 97.75 158 THR A C 1
ATOM 1289 O O . THR A 1 158 ? -5.328 8.065 5.951 1.00 97.75 158 THR A O 1
ATOM 1292 N N . VAL A 1 159 ? -4.830 8.033 8.143 1.00 97.62 159 VAL A N 1
ATOM 1293 C CA . VAL A 1 159 ? -4.359 9.435 8.224 1.00 97.62 159 VAL A CA 1
ATOM 1294 C C . VAL A 1 159 ? -2.860 9.589 7.975 1.00 97.62 159 VAL A C 1
ATOM 1296 O O . VAL A 1 159 ? -2.371 10.694 7.707 1.00 97.62 159 VAL A O 1
ATOM 1299 N N . SER A 1 160 ? -2.114 8.491 8.084 1.00 96.00 160 SER A N 1
ATOM 1300 C CA . SER A 1 160 ? -0.736 8.419 7.606 1.00 96.00 160 SER A CA 1
ATOM 1301 C C . SER A 1 160 ? -0.717 8.379 6.083 1.00 96.00 160 SER A C 1
ATOM 1303 O O . SER A 1 160 ? -1.721 8.091 5.439 1.00 96.00 160 SER A O 1
ATOM 1305 N N . ARG A 1 161 ? 0.425 8.739 5.493 1.00 94.75 161 ARG A N 1
ATOM 1306 C CA . ARG A 1 161 ? 0.571 8.704 4.041 1.00 94.75 161 ARG A CA 1
ATOM 1307 C C . ARG A 1 161 ? 0.353 7.263 3.577 1.00 94.75 161 ARG A C 1
ATOM 1309 O O . ARG A 1 161 ? 0.999 6.369 4.103 1.00 94.75 161 ARG A O 1
ATOM 1316 N N . ASN A 1 162 ? -0.543 7.077 2.619 1.00 95.06 162 ASN A N 1
ATOM 1317 C CA . ASN A 1 162 ? -0.831 5.786 2.002 1.00 95.06 162 ASN A CA 1
ATOM 1318 C C . ASN A 1 162 ? -1.104 5.978 0.501 1.00 95.06 162 ASN A C 1
ATOM 1320 O O . ASN A 1 162 ? -0.994 7.090 -0.031 1.00 95.06 162 ASN A O 1
ATOM 1324 N N . ASP A 1 163 ? -1.436 4.891 -0.190 1.00 94.06 163 ASP A N 1
ATOM 1325 C CA . ASP A 1 163 ? -1.684 4.902 -1.632 1.00 94.06 163 ASP A CA 1
ATOM 1326 C C . ASP A 1 163 ? -2.969 5.661 -2.040 1.00 94.06 163 ASP A C 1
ATOM 1328 O O . ASP A 1 163 ? -3.098 6.043 -3.208 1.00 94.06 163 ASP A O 1
ATOM 1332 N N . TYR A 1 164 ? -3.891 5.917 -1.108 1.00 95.50 164 TYR A N 1
ATOM 1333 C CA . TYR A 1 164 ? -5.198 6.544 -1.354 1.00 95.50 164 TYR A CA 1
ATOM 1334 C C . TYR A 1 164 ? -5.218 8.033 -1.005 1.00 95.50 164 TYR A C 1
ATOM 1336 O O . TYR A 1 164 ? -5.895 8.836 -1.641 1.00 95.50 164 TYR A O 1
ATOM 1344 N N . THR A 1 165 ? -4.460 8.433 0.013 1.00 94.19 165 THR A N 1
ATOM 1345 C CA . THR A 1 165 ? -4.413 9.816 0.477 1.00 94.19 165 THR A CA 1
ATOM 1346 C C . THR A 1 165 ? -3.040 10.179 1.018 1.00 94.19 165 THR A C 1
ATOM 1348 O O . THR A 1 165 ? -2.316 9.389 1.625 1.00 94.19 165 THR A O 1
ATOM 1351 N N . ARG A 1 166 ? -2.690 11.453 0.852 1.00 94.81 166 ARG A N 1
ATOM 1352 C CA . ARG A 1 166 ? -1.572 12.047 1.584 1.00 94.81 166 ARG A CA 1
ATOM 1353 C C . ARG A 1 166 ? -1.965 12.303 3.038 1.00 94.81 166 ARG A C 1
ATOM 1355 O O . ARG A 1 166 ? -3.139 12.508 3.349 1.00 94.81 166 ARG A O 1
ATOM 1362 N N . ASN A 1 167 ? -0.960 12.361 3.900 1.00 96.00 167 ASN A N 1
ATOM 1363 C CA . ASN A 1 167 ? -1.100 12.853 5.263 1.00 96.00 167 ASN A CA 1
ATOM 1364 C C . ASN A 1 167 ? -1.205 14.385 5.304 1.00 96.00 167 ASN A C 1
ATOM 1366 O O . ASN A 1 167 ? -0.805 15.086 4.370 1.00 96.00 167 ASN A O 1
ATOM 1370 N N . VAL A 1 168 ? -1.682 14.906 6.437 1.00 96.81 168 VAL A N 1
ATOM 1371 C CA . VAL A 1 168 ? -1.650 16.345 6.722 1.00 96.81 168 VAL A CA 1
ATOM 1372 C C . VAL A 1 168 ? -0.197 16.843 6.723 1.00 96.81 168 VAL A C 1
ATOM 1374 O O . VAL A 1 168 ? 0.662 16.234 7.375 1.00 96.81 168 VAL A O 1
ATOM 1377 N N . PRO A 1 169 ? 0.106 17.960 6.033 1.00 94.81 169 PRO A N 1
ATOM 1378 C CA . PRO A 1 169 ? 1.448 18.525 6.025 1.00 94.81 169 PRO A CA 1
ATOM 1379 C C . PRO A 1 169 ? 1.998 18.738 7.441 1.00 94.81 169 PRO A C 1
ATOM 1381 O O . PRO A 1 169 ? 1.305 19.220 8.337 1.00 94.81 169 PRO A O 1
ATOM 1384 N N . SER A 1 170 ? 3.267 18.377 7.647 1.00 93.00 170 SER A N 1
ATOM 1385 C CA . SER A 1 170 ? 3.952 18.482 8.948 1.00 93.00 170 SER A CA 1
ATOM 1386 C C . SER A 1 170 ? 3.385 17.593 10.071 1.00 93.00 170 SER A C 1
ATOM 1388 O O . SER A 1 170 ? 3.729 17.800 11.241 1.00 93.00 170 SER A O 1
ATOM 1390 N N . LEU A 1 171 ? 2.549 16.604 9.737 1.00 96.19 171 LEU A N 1
ATOM 1391 C CA . LEU A 1 171 ? 2.148 15.507 10.618 1.00 96.19 171 LEU A CA 1
ATOM 1392 C C . LEU A 1 171 ? 2.619 14.176 10.028 1.00 96.19 171 LEU A C 1
ATOM 1394 O O . LEU A 1 171 ? 1.923 13.540 9.243 1.00 96.19 171 LEU A O 1
ATOM 1398 N N . GLY A 1 172 ? 3.850 13.787 10.368 1.00 95.25 172 GLY A N 1
ATOM 1399 C CA . GLY A 1 172 ? 4.403 12.481 9.997 1.00 95.25 172 GLY A CA 1
ATOM 1400 C C . GLY A 1 172 ? 3.865 11.332 10.865 1.00 95.25 172 GLY A C 1
ATOM 1401 O O . GLY A 1 172 ? 3.110 11.585 11.809 1.00 95.25 172 GLY A O 1
ATOM 1402 N N . PRO A 1 173 ? 4.303 10.085 10.605 1.00 95.44 173 PRO A N 1
ATOM 1403 C CA . PRO A 1 173 ? 3.829 8.896 11.318 1.00 95.44 173 PRO A CA 1
ATOM 1404 C C . PRO A 1 173 ? 3.919 9.017 12.843 1.00 95.44 173 PRO A C 1
ATOM 1406 O O . PRO A 1 173 ? 2.943 8.774 13.537 1.00 95.44 173 PRO A O 1
ATOM 1409 N N . GLN A 1 174 ? 5.035 9.498 13.392 1.00 96.44 174 GLN A N 1
ATOM 1410 C CA . GLN A 1 174 ? 5.185 9.645 14.845 1.00 96.44 174 GLN A CA 1
ATOM 1411 C C . GLN A 1 174 ? 4.165 10.618 15.465 1.00 96.44 174 GLN A C 1
ATOM 1413 O O . GLN A 1 174 ? 3.597 10.340 16.520 1.00 96.44 174 GLN A O 1
ATOM 1418 N N . ALA A 1 175 ? 3.914 11.755 14.808 1.00 97.56 175 ALA A N 1
ATOM 1419 C CA . ALA A 1 175 ? 2.946 12.740 15.287 1.00 97.56 175 ALA A CA 1
ATOM 1420 C C . ALA A 1 175 ? 1.514 12.199 15.183 1.00 97.56 175 ALA A C 1
ATOM 1422 O O . ALA A 1 175 ? 0.739 12.326 16.127 1.00 97.56 175 ALA A O 1
ATOM 1423 N N . ASN A 1 176 ? 1.187 11.548 14.063 1.00 98.00 176 ASN A N 1
ATOM 1424 C CA . ASN A 1 176 ? -0.102 10.890 13.877 1.00 98.00 176 ASN A CA 1
ATOM 1425 C C . ASN A 1 176 ? -0.334 9.795 14.914 1.00 98.00 176 ASN A C 1
ATOM 1427 O O . ASN A 1 176 ? -1.410 9.749 15.492 1.00 98.00 176 ASN A O 1
ATOM 1431 N N . TYR A 1 177 ? 0.671 8.965 15.194 1.00 98.12 177 TYR A N 1
ATOM 1432 C CA . TYR A 1 177 ? 0.600 7.937 16.227 1.00 98.12 177 TYR A CA 1
ATOM 1433 C C . TYR A 1 177 ? 0.282 8.547 17.595 1.00 98.12 177 TYR A C 1
ATOM 1435 O O . TYR A 1 177 ? -0.672 8.125 18.241 1.00 98.12 177 TYR A O 1
ATOM 1443 N N . GLY A 1 178 ? 1.020 9.586 18.007 1.00 98.06 178 GLY A N 1
ATOM 1444 C CA . GLY A 1 178 ? 0.802 10.246 19.296 1.00 98.06 178 GLY A CA 1
ATOM 1445 C C . GLY A 1 178 ? -0.592 10.864 19.439 1.00 98.06 178 GLY A C 1
ATOM 1446 O O . GLY A 1 178 ? -1.190 10.767 20.507 1.00 98.06 178 GLY A O 1
ATOM 1447 N N . ILE A 1 179 ? -1.124 11.458 18.364 1.00 98.31 179 ILE A N 1
ATOM 1448 C CA . ILE A 1 179 ? -2.485 12.009 18.348 1.00 98.31 179 ILE A CA 1
ATOM 1449 C C . ILE A 1 179 ? -3.507 10.874 18.378 1.00 98.31 179 ILE A C 1
ATOM 1451 O O . ILE A 1 179 ? -4.350 10.844 19.256 1.00 98.31 179 ILE A O 1
ATOM 1455 N N . VAL A 1 180 ? -3.443 9.918 17.452 1.00 98.38 180 VAL A N 1
ATOM 1456 C CA . VAL A 1 180 ? -4.459 8.860 17.333 1.00 98.38 180 VAL A CA 1
ATOM 1457 C C . VAL A 1 180 ? -4.523 7.991 18.590 1.00 98.38 180 VAL A C 1
ATOM 1459 O O . VAL A 1 180 ? -5.614 7.645 19.034 1.00 98.38 180 VAL A O 1
ATOM 1462 N N . LYS A 1 181 ? -3.375 7.688 19.203 1.00 98.00 181 LYS A N 1
ATOM 1463 C CA . LYS A 1 181 ? -3.300 6.912 20.446 1.00 98.00 181 LYS A CA 1
ATOM 1464 C C . LYS A 1 181 ? -4.008 7.591 21.624 1.00 98.00 181 LYS A C 1
ATOM 1466 O O . LYS A 1 181 ? -4.538 6.891 22.481 1.00 98.00 181 LYS A O 1
ATOM 1471 N N . SER A 1 182 ? -4.037 8.925 21.679 1.00 97.44 182 SER A N 1
ATOM 1472 C CA . SER A 1 182 ? -4.702 9.660 22.766 1.00 97.44 182 SER A CA 1
ATOM 1473 C C . SER A 1 182 ? -6.214 9.817 22.574 1.00 97.44 182 SER A C 1
ATOM 1475 O O . SER A 1 182 ? -6.891 10.322 23.468 1.00 97.44 182 SER A O 1
ATOM 1477 N N . LEU A 1 183 ? -6.754 9.396 21.426 1.00 97.81 183 LEU A N 1
ATOM 1478 C CA . LEU A 1 183 ? -8.171 9.523 21.107 1.00 97.81 183 LEU A CA 1
ATOM 1479 C C . LEU A 1 183 ? -8.918 8.236 21.430 1.00 97.81 183 LEU A C 1
ATOM 1481 O O . LEU A 1 183 ? -8.669 7.194 20.829 1.00 97.81 183 LEU A O 1
ATOM 1485 N N . GLU A 1 184 ? -9.894 8.321 22.320 1.00 95.75 184 GLU A N 1
ATOM 1486 C CA . GLU A 1 184 ? -10.853 7.242 22.542 1.00 95.75 184 GLU A CA 1
ATOM 1487 C C . GLU A 1 184 ? -12.000 7.346 21.537 1.00 95.75 184 GLU A C 1
ATOM 1489 O O . GLU A 1 184 ? -12.443 8.449 21.213 1.00 95.75 184 GLU A O 1
ATOM 1494 N N . GLY A 1 185 ? -12.530 6.216 21.075 1.00 95.44 185 GLY A N 1
ATOM 1495 C CA . GLY A 1 185 ? -13.721 6.192 20.233 1.00 95.44 185 GLY A CA 1
ATOM 1496 C C . GLY A 1 185 ? -14.333 4.806 20.111 1.00 95.44 185 GLY A C 1
ATOM 1497 O O . GLY A 1 185 ? -13.657 3.806 20.359 1.00 95.44 185 GLY A O 1
ATOM 1498 N N . GLU A 1 186 ? -15.621 4.776 19.776 1.00 94.56 186 GLU A N 1
ATOM 1499 C CA . GLU A 1 186 ? -16.402 3.535 19.671 1.00 94.56 186 GLU A CA 1
ATOM 1500 C C . GLU A 1 186 ? -16.033 2.744 18.412 1.00 94.56 186 GLU A C 1
ATOM 1502 O O . GLU A 1 186 ? -15.915 1.523 18.456 1.00 94.56 186 GLU A O 1
ATOM 1507 N N . ASP A 1 187 ? -15.776 3.450 17.310 1.00 97.31 187 ASP A N 1
ATOM 1508 C CA . ASP A 1 187 ? -15.390 2.866 16.032 1.00 97.31 187 ASP A CA 1
ATOM 1509 C C . ASP A 1 187 ? -14.330 3.711 15.296 1.00 97.31 187 ASP A C 1
ATOM 1511 O O . ASP A 1 187 ? -13.901 4.780 15.744 1.00 97.31 187 ASP A O 1
ATOM 1515 N N . SER A 1 188 ? -13.878 3.222 14.137 1.00 97.69 188 SER A N 1
ATOM 1516 C CA . SER A 1 188 ? -12.854 3.897 13.328 1.00 97.69 188 SER A CA 1
ATOM 1517 C C . SER A 1 188 ? -13.320 5.256 12.777 1.00 97.69 188 SER A C 1
ATOM 1519 O O . SER A 1 188 ? -12.490 6.140 12.567 1.00 97.69 188 SER A O 1
ATOM 1521 N N . ARG A 1 189 ? -14.625 5.459 12.542 1.00 97.31 189 ARG A N 1
ATOM 1522 C CA . ARG A 1 189 ? -15.176 6.730 12.040 1.00 97.31 189 ARG A CA 1
ATOM 1523 C C . ARG A 1 189 ? -15.188 7.788 13.140 1.00 97.31 189 ARG A C 1
ATOM 1525 O O . ARG A 1 189 ? -14.769 8.916 12.885 1.00 97.31 189 ARG A O 1
ATOM 1532 N N . ASP A 1 190 ? -15.591 7.418 14.350 1.00 98.00 190 ASP A N 1
ATOM 1533 C CA . ASP A 1 190 ? -15.568 8.286 15.529 1.00 98.00 190 ASP A CA 1
ATOM 1534 C C . ASP A 1 190 ? -14.133 8.722 15.868 1.00 98.00 190 ASP A C 1
ATOM 1536 O O . ASP A 1 190 ? -13.848 9.917 15.996 1.00 98.00 190 ASP A O 1
ATOM 1540 N N . VAL A 1 191 ? -13.182 7.778 15.904 1.00 98.44 191 VAL A N 1
ATOM 1541 C CA . VAL A 1 191 ? -11.762 8.102 16.142 1.00 98.44 191 VAL A CA 1
ATOM 1542 C C . VAL A 1 191 ? -11.221 9.051 15.063 1.00 98.44 191 VAL A C 1
ATOM 1544 O O . VAL A 1 191 ? -10.513 10.008 15.385 1.00 98.44 191 VAL A O 1
ATOM 1547 N N . LEU A 1 192 ? -11.580 8.851 13.790 1.00 98.19 192 LEU A N 1
ATOM 1548 C CA . LEU A 1 192 ? -11.178 9.755 12.710 1.00 98.19 192 LEU A CA 1
ATOM 1549 C C . LEU A 1 192 ? -11.807 11.148 12.850 1.00 98.19 192 LEU A C 1
ATOM 1551 O O . LEU A 1 192 ? -11.128 12.152 12.633 1.00 98.19 192 LEU A O 1
ATOM 1555 N N . GLN A 1 193 ? -13.085 11.232 13.221 1.00 98.12 193 GLN A N 1
ATOM 1556 C CA . GLN A 1 193 ? -13.757 12.510 13.445 1.00 98.12 193 GLN A CA 1
ATOM 1557 C C . GLN A 1 193 ? -13.074 13.294 14.571 1.00 98.12 193 GLN A C 1
ATOM 1559 O O . GLN A 1 193 ? -12.810 14.490 14.427 1.00 98.12 193 GLN A O 1
ATOM 1564 N N . LYS A 1 194 ? -12.712 12.611 15.660 1.00 98.56 194 LYS A N 1
ATOM 1565 C CA . LYS A 1 194 ? -11.938 13.191 16.764 1.00 98.56 194 LYS A CA 1
ATOM 1566 C C . LYS A 1 194 ? -10.533 13.603 16.328 1.00 98.56 194 LYS A C 1
ATOM 1568 O O . LYS A 1 194 ? -10.073 14.671 16.726 1.00 98.56 194 LYS A O 1
ATOM 1573 N N . TYR A 1 195 ? -9.879 12.825 15.462 1.00 98.50 195 TYR A N 1
ATOM 1574 C CA . TYR A 1 195 ? -8.583 13.189 14.881 1.00 98.50 195 TYR A CA 1
ATOM 1575 C C . TYR A 1 195 ? -8.685 14.479 14.066 1.00 98.50 195 TYR A C 1
ATOM 1577 O O . TYR A 1 195 ? -7.898 15.398 14.273 1.00 98.50 195 TYR A O 1
ATOM 1585 N N . LEU A 1 196 ? -9.689 14.596 13.195 1.00 98.06 196 LEU A N 1
ATOM 1586 C CA . LEU A 1 196 ? -9.916 15.799 12.391 1.00 98.06 196 LEU A CA 1
ATOM 1587 C C . LEU A 1 196 ? -10.264 17.031 13.241 1.00 98.06 196 LEU A C 1
ATOM 1589 O O . LEU A 1 196 ? -9.933 18.147 12.843 1.00 98.06 196 LEU A O 1
ATOM 1593 N N . ALA A 1 197 ? -10.887 16.836 14.406 1.00 97.88 197 ALA A N 1
ATOM 1594 C CA . ALA A 1 197 ? -11.201 17.891 15.369 1.00 97.88 197 ALA A CA 1
ATOM 1595 C C . ALA A 1 197 ? -10.040 18.239 16.322 1.00 97.88 197 ALA A C 1
ATOM 1597 O O . ALA A 1 197 ? -10.116 19.237 17.040 1.00 97.88 197 ALA A O 1
ATOM 1598 N N . HIS A 1 198 ? -8.967 17.444 16.351 1.00 98.25 198 HIS A N 1
ATOM 1599 C CA . HIS A 1 198 ? -7.843 17.658 17.255 1.00 98.25 198 HIS A CA 1
ATOM 1600 C C . HIS A 1 198 ? -7.102 18.962 16.915 1.00 98.25 198 HIS A C 1
ATOM 1602 O O . HIS A 1 198 ? -6.761 19.208 15.759 1.00 98.25 198 HIS A O 1
ATOM 1608 N N . GLU A 1 199 ? -6.777 19.779 17.922 1.00 97.31 199 GLU A N 1
ATOM 1609 C CA . GLU A 1 199 ? -6.230 21.138 17.752 1.00 97.31 199 GLU A CA 1
ATOM 1610 C C . GLU A 1 199 ? -5.017 21.190 16.806 1.00 97.31 199 GLU A C 1
ATOM 1612 O O . GLU A 1 199 ? -4.957 22.005 15.882 1.00 97.31 199 GLU A O 1
ATOM 1617 N N . GLN A 1 200 ? -4.064 20.268 16.986 1.00 95.75 200 GLN A N 1
ATOM 1618 C CA . GLN A 1 200 ? -2.876 20.196 16.129 1.00 95.75 200 GLN A CA 1
ATOM 1619 C C . GLN A 1 200 ? -3.205 19.850 14.672 1.00 95.75 200 GLN A C 1
ATOM 1621 O O . GLN A 1 200 ? -2.515 20.317 13.764 1.00 95.75 200 GLN A O 1
ATOM 1626 N N . VAL A 1 201 ? -4.235 19.029 14.449 1.00 97.31 201 VAL A N 1
ATOM 1627 C CA . VAL A 1 201 ? -4.678 18.628 13.112 1.00 97.31 201 VAL A CA 1
ATOM 1628 C C . VAL A 1 201 ? -5.401 19.794 12.462 1.00 97.31 201 VAL A C 1
ATOM 1630 O O . VAL A 1 201 ? -5.014 20.185 11.368 1.00 97.31 201 VAL A O 1
ATOM 1633 N N . VAL A 1 202 ? -6.349 20.429 13.155 1.00 97.06 202 VAL A N 1
ATOM 1634 C CA . VAL A 1 202 ? -7.073 21.615 12.664 1.00 97.06 202 VAL A CA 1
ATOM 1635 C C . VAL A 1 202 ? -6.107 22.732 12.259 1.00 97.06 202 VAL A C 1
ATOM 1637 O O . VAL A 1 202 ? -6.239 23.309 11.182 1.00 97.06 202 VAL A O 1
ATOM 1640 N N . CYS A 1 203 ? -5.084 23.002 13.075 1.00 95.62 203 CYS A N 1
ATOM 1641 C CA . CYS A 1 203 ? -4.091 24.042 12.796 1.00 95.62 203 CYS A CA 1
ATOM 1642 C C . CYS A 1 203 ? -3.237 23.747 11.543 1.00 95.62 203 CYS A C 1
ATOM 1644 O O . CYS A 1 203 ? -2.869 24.659 10.794 1.00 95.62 203 CYS A O 1
ATOM 1646 N N . LYS A 1 204 ? -2.915 22.470 11.293 1.00 95.88 204 LYS A N 1
ATOM 1647 C CA . LYS A 1 204 ? -2.019 22.051 10.200 1.00 95.88 204 LYS A CA 1
ATOM 1648 C C . LYS A 1 204 ? -2.751 21.627 8.926 1.00 95.88 204 LYS A C 1
ATOM 1650 O O . LYS A 1 204 ? -2.183 21.740 7.840 1.00 95.88 204 LYS A O 1
ATOM 1655 N N . ASN A 1 205 ? -4.007 21.200 9.023 1.00 96.12 205 ASN A N 1
ATOM 1656 C CA . ASN A 1 205 ? -4.829 20.723 7.913 1.00 96.12 205 ASN A CA 1
ATOM 1657 C C . ASN A 1 205 ? -5.430 21.883 7.098 1.00 96.12 205 ASN A C 1
ATOM 1659 O O . ASN A 1 205 ? -6.641 22.003 6.925 1.00 96.12 205 ASN A O 1
ATOM 1663 N N . LYS A 1 206 ? -4.563 22.757 6.577 1.00 94.44 206 LYS A N 1
ATOM 1664 C CA . LYS A 1 206 ? -4.955 23.934 5.779 1.00 94.44 206 LYS A CA 1
ATOM 1665 C C . LYS A 1 206 ? -5.676 23.565 4.483 1.00 94.44 206 LYS A C 1
ATOM 1667 O O . LYS A 1 206 ? -6.452 24.356 3.961 1.00 94.44 206 LYS A O 1
ATOM 1672 N N . GLU A 1 207 ? -5.397 22.373 3.973 1.00 92.44 207 GLU A N 1
ATOM 1673 C CA . GLU A 1 207 ? -5.967 21.836 2.738 1.00 92.44 207 GLU A CA 1
ATOM 1674 C C . GLU A 1 207 ? -7.303 21.119 2.969 1.00 92.44 207 GLU A C 1
ATOM 1676 O O . GLU A 1 207 ? -7.885 20.620 2.012 1.00 92.44 207 GLU A O 1
ATOM 1681 N N . GLN A 1 208 ? -7.785 21.072 4.219 1.00 93.50 208 GLN A N 1
ATOM 1682 C CA . GLN A 1 208 ? -9.059 20.459 4.600 1.00 93.50 208 GLN A CA 1
ATOM 1683 C C . GLN A 1 208 ? -9.182 19.005 4.120 1.00 93.50 208 GLN A C 1
ATOM 1685 O O . GLN A 1 208 ? -10.222 18.582 3.617 1.00 93.50 208 GLN A O 1
ATOM 1690 N N . LEU A 1 209 ? -8.106 18.226 4.274 1.00 94.75 209 LEU A N 1
ATOM 1691 C CA . LEU A 1 209 ? -8.109 16.801 3.959 1.00 94.75 209 LEU A CA 1
ATOM 1692 C C . LEU A 1 209 ? -9.184 16.093 4.789 1.00 94.75 209 LEU A C 1
ATOM 1694 O O . LEU A 1 209 ? -9.205 16.221 6.014 1.00 94.75 209 LEU A O 1
ATOM 1698 N N . THR A 1 210 ? -10.051 15.341 4.110 1.00 95.31 210 THR A N 1
ATOM 1699 C CA . THR A 1 210 ? -11.139 14.553 4.715 1.00 95.31 210 THR A CA 1
ATOM 1700 C C . THR A 1 210 ? -10.816 13.064 4.803 1.00 95.31 210 THR A C 1
ATOM 1702 O O . THR A 1 210 ? -11.560 12.321 5.433 1.00 95.31 210 THR A O 1
ATOM 1705 N N . PHE A 1 211 ? -9.729 12.624 4.155 1.00 97.25 211 PHE A N 1
ATOM 1706 C CA . PHE A 1 211 ? -9.310 11.220 4.050 1.00 97.25 211 PHE A CA 1
ATOM 1707 C C . PHE A 1 211 ? -10.383 10.283 3.473 1.00 97.25 211 PHE A C 1
ATOM 1709 O O . PHE A 1 211 ? -10.363 9.083 3.740 1.00 97.25 211 PHE A O 1
ATOM 1716 N N . LYS A 1 212 ? -11.323 10.820 2.681 1.00 96.88 212 LYS A N 1
ATOM 1717 C CA . LYS A 1 212 ? -12.472 10.066 2.169 1.00 96.88 212 LYS A CA 1
ATOM 1718 C C . LYS A 1 212 ? -12.064 8.785 1.435 1.00 96.88 212 LYS A C 1
ATOM 1720 O O . LYS A 1 212 ? -12.589 7.731 1.769 1.00 96.88 212 LYS A O 1
ATOM 1725 N N . ASP A 1 213 ? -11.126 8.872 0.497 1.00 96.69 213 ASP A N 1
ATOM 1726 C CA . ASP A 1 213 ? -10.726 7.724 -0.327 1.00 96.69 213 ASP A CA 1
ATOM 1727 C C . ASP A 1 213 ? -10.106 6.602 0.518 1.00 96.69 213 ASP A C 1
ATOM 1729 O O . ASP A 1 213 ? -10.463 5.438 0.364 1.00 96.69 213 ASP A O 1
ATOM 1733 N N . ALA A 1 214 ? -9.253 6.953 1.485 1.00 97.38 214 ALA A N 1
ATOM 1734 C CA . ALA A 1 214 ? -8.685 5.984 2.420 1.00 97.38 214 ALA A CA 1
ATOM 1735 C C . ALA A 1 214 ? -9.744 5.382 3.361 1.00 97.38 214 ALA A C 1
ATOM 1737 O O . ALA A 1 214 ? -9.651 4.208 3.703 1.00 97.38 214 ALA A O 1
ATOM 1738 N N . CYS A 1 215 ? -10.766 6.147 3.762 1.00 97.31 215 CYS A N 1
ATOM 1739 C CA . CYS A 1 215 ? -11.881 5.608 4.548 1.00 97.31 215 CYS A CA 1
ATOM 1740 C C . CYS A 1 215 ? -12.708 4.610 3.746 1.00 97.31 215 CYS A C 1
ATOM 1742 O O . CYS A 1 215 ? -13.059 3.555 4.269 1.00 97.31 215 CYS A O 1
ATOM 1744 N N . ASP A 1 216 ? -13.031 4.957 2.498 1.00 97.44 216 ASP A N 1
ATOM 1745 C CA . ASP A 1 216 ? -13.799 4.087 1.614 1.00 97.44 216 ASP A CA 1
ATOM 1746 C C . ASP A 1 216 ? -13.078 2.730 1.483 1.00 97.44 216 ASP A C 1
ATOM 1748 O O . ASP A 1 216 ? -13.723 1.697 1.604 1.00 97.44 216 ASP A O 1
ATOM 1752 N N . VAL A 1 217 ? -11.742 2.712 1.391 1.00 97.38 217 VAL A N 1
ATOM 1753 C CA . VAL A 1 217 ? -10.966 1.463 1.308 1.00 97.38 217 VAL A CA 1
ATOM 1754 C C . VAL A 1 217 ? -10.771 0.760 2.657 1.00 97.38 217 VAL A C 1
ATOM 1756 O O . VAL A 1 217 ? -11.152 -0.399 2.799 1.00 97.38 217 VAL A O 1
ATOM 1759 N N . PHE A 1 218 ? -10.171 1.408 3.660 1.00 97.56 218 PHE A N 1
ATOM 1760 C CA . PHE A 1 218 ? -9.763 0.721 4.896 1.00 97.56 218 PHE A CA 1
ATOM 1761 C C . PHE A 1 218 ? -10.916 0.433 5.858 1.00 97.56 218 PHE A C 1
ATOM 1763 O O . PHE A 1 218 ? -10.851 -0.543 6.608 1.00 97.56 218 PHE A O 1
ATOM 1770 N N . ILE A 1 219 ? -11.947 1.283 5.866 1.00 96.12 219 ILE A N 1
ATOM 1771 C CA . ILE A 1 219 ? -13.076 1.175 6.797 1.00 96.12 219 ILE A CA 1
ATOM 1772 C C . ILE A 1 219 ? -14.263 0.506 6.106 1.00 96.12 219 ILE A C 1
ATOM 1774 O O . ILE A 1 219 ? -14.807 -0.454 6.642 1.00 96.12 219 ILE A O 1
ATOM 1778 N N . GLU A 1 220 ? -14.647 0.992 4.923 1.00 96.69 220 GLU A N 1
ATOM 1779 C CA . GLU A 1 220 ? -15.863 0.525 4.239 1.00 96.69 220 GLU A CA 1
ATOM 1780 C C . GLU A 1 220 ? -15.620 -0.649 3.286 1.00 96.69 220 GLU A C 1
ATOM 1782 O O . GLU A 1 220 ? -16.587 -1.222 2.786 1.00 96.69 220 GLU A O 1
ATOM 1787 N N . LEU A 1 221 ? -14.354 -1.006 3.022 1.00 96.00 221 LEU A N 1
ATOM 1788 C CA . LEU A 1 221 ? -13.978 -2.043 2.052 1.00 96.00 221 LEU A CA 1
ATOM 1789 C C . LEU A 1 221 ? -14.628 -1.810 0.677 1.00 96.00 221 LEU A C 1
ATOM 1791 O O . LEU A 1 221 ? -15.086 -2.736 0.010 1.00 96.00 221 LEU A O 1
ATOM 1795 N N . ASN A 1 222 ? -14.700 -0.545 0.268 1.00 96.12 222 ASN A N 1
ATOM 1796 C CA . ASN A 1 222 ? -15.402 -0.096 -0.918 1.00 96.12 222 ASN A CA 1
ATOM 1797 C C . ASN A 1 222 ? -14.447 0.584 -1.901 1.00 96.12 222 ASN A C 1
ATOM 1799 O O . ASN A 1 222 ? -13.691 1.494 -1.555 1.00 96.12 222 ASN A O 1
ATOM 1803 N N . GLN A 1 223 ? -14.540 0.170 -3.159 1.00 95.88 223 GLN A N 1
ATOM 1804 C CA . GLN A 1 223 ? -13.783 0.719 -4.272 1.00 95.88 223 GLN A CA 1
ATOM 1805 C C . GLN A 1 223 ? -14.725 0.965 -5.442 1.00 95.88 223 GLN A C 1
ATOM 1807 O O . GLN A 1 223 ? -15.678 0.221 -5.668 1.00 95.88 223 GLN A O 1
ATOM 1812 N N . THR A 1 224 ? -14.465 2.036 -6.183 1.00 95.75 224 THR A N 1
ATOM 1813 C CA . THR A 1 224 ? -15.290 2.426 -7.328 1.00 95.75 224 THR A CA 1
ATOM 1814 C C . THR A 1 224 ? -14.464 2.447 -8.607 1.00 95.75 224 THR A C 1
ATOM 1816 O O . THR A 1 224 ? -13.251 2.690 -8.557 1.00 95.75 224 THR A O 1
ATOM 1819 N N . PRO A 1 225 ? -15.094 2.213 -9.772 1.00 93.62 225 PRO A N 1
ATOM 1820 C CA . PRO A 1 225 ? -14.378 2.207 -11.036 1.00 93.62 225 PRO A CA 1
ATOM 1821 C C . PRO A 1 225 ? -13.795 3.591 -11.321 1.00 93.62 225 PRO A C 1
ATOM 1823 O O . PRO A 1 225 ? -14.436 4.618 -11.080 1.00 93.62 225 PRO A O 1
ATOM 1826 N N . LEU A 1 226 ? -12.575 3.614 -11.858 1.00 89.38 226 LEU A N 1
ATOM 1827 C CA . LEU A 1 226 ? -11.941 4.845 -12.309 1.00 89.38 226 LEU A CA 1
ATOM 1828 C C . LEU A 1 226 ? -12.786 5.463 -13.433 1.00 89.38 226 LEU A C 1
ATOM 1830 O O . LEU A 1 226 ? -12.922 4.873 -14.508 1.00 89.38 226 LEU A O 1
ATOM 1834 N N . LEU A 1 227 ? -13.354 6.646 -13.194 1.00 83.50 227 LEU A N 1
ATOM 1835 C CA . LEU A 1 227 ? -14.116 7.350 -14.221 1.00 83.50 227 LEU A CA 1
ATOM 1836 C C . LEU A 1 227 ? -13.140 7.833 -15.293 1.00 83.50 227 LEU A C 1
ATOM 1838 O O . LEU A 1 227 ? -12.325 8.728 -15.055 1.00 83.50 227 LEU A O 1
ATOM 1842 N N . VAL A 1 228 ? -13.212 7.229 -16.477 1.00 74.69 228 VAL A N 1
ATOM 1843 C CA . VAL A 1 228 ? -12.571 7.791 -17.662 1.00 74.69 228 VAL A CA 1
ATOM 1844 C C . VAL A 1 228 ? -13.389 9.025 -18.013 1.00 74.69 228 VAL A C 1
ATOM 1846 O O . VAL A 1 228 ? -14.525 8.908 -18.459 1.00 74.69 228 VAL A O 1
ATOM 1849 N N . GLU A 1 229 ? -12.852 10.213 -17.744 1.00 60.47 229 GLU A N 1
ATOM 1850 C CA . GLU A 1 229 ? -13.431 11.431 -18.300 1.00 60.47 229 GLU A CA 1
ATOM 1851 C C . GLU A 1 229 ? -13.421 11.274 -19.820 1.00 60.47 229 GLU A C 1
ATOM 1853 O O . GLU A 1 229 ? -12.345 11.170 -20.418 1.00 60.47 229 GLU A O 1
ATOM 1858 N N . ASP A 1 230 ? -14.616 11.195 -20.414 1.00 41.78 230 ASP A N 1
ATOM 1859 C CA . ASP A 1 230 ? -14.834 11.140 -21.856 1.00 41.78 230 ASP A CA 1
ATOM 1860 C C . ASP A 1 230 ? -14.134 12.337 -22.496 1.00 41.78 230 ASP A C 1
ATOM 1862 O O . ASP A 1 230 ? -14.676 13.436 -22.633 1.00 41.78 230 ASP A O 1
ATOM 1866 N N . THR A 1 231 ? -12.878 12.140 -22.874 1.00 41.34 231 THR A N 1
ATOM 1867 C CA . THR A 1 231 ? -12.171 13.100 -23.698 1.00 41.34 231 THR A CA 1
ATOM 1868 C C . THR A 1 231 ? -12.841 12.987 -25.062 1.00 41.34 231 THR A C 1
ATOM 1870 O O . THR A 1 231 ? -12.855 11.883 -25.614 1.00 41.34 231 THR A O 1
ATOM 1873 N N . PRO A 1 232 ? -13.442 14.059 -25.613 1.00 37.88 232 PRO A N 1
ATOM 1874 C CA . PRO A 1 232 ? -14.118 13.969 -26.894 1.00 37.88 232 PRO A CA 1
ATOM 1875 C C . PRO A 1 232 ? -13.092 13.534 -27.938 1.00 37.88 232 PRO A C 1
ATOM 1877 O O . PRO A 1 232 ? -12.178 14.281 -28.288 1.00 37.88 232 PRO A O 1
ATOM 1880 N N . MET A 1 233 ? -13.220 12.286 -28.386 1.00 39.16 233 MET A N 1
ATOM 1881 C CA . MET A 1 233 ? -12.408 11.725 -29.454 1.00 39.16 233 MET A CA 1
ATOM 1882 C C . MET A 1 233 ? -12.555 12.631 -30.681 1.00 39.16 233 MET A C 1
ATOM 1884 O O . MET A 1 233 ? -13.684 12.841 -31.139 1.00 39.16 233 MET A O 1
ATOM 1888 N N . PRO A 1 234 ? -11.461 13.172 -31.247 1.00 40.31 234 PRO A N 1
ATOM 1889 C CA . PRO A 1 234 ? -11.539 13.813 -32.543 1.00 40.31 234 PRO A CA 1
ATOM 1890 C C . PRO A 1 234 ? -11.910 12.734 -33.561 1.00 40.31 234 PRO A C 1
ATOM 1892 O O . PRO A 1 234 ? -11.156 11.799 -33.824 1.00 40.31 234 PRO A O 1
ATOM 1895 N N . SER A 1 235 ? -13.113 12.858 -34.110 1.00 40.97 235 SER A N 1
ATOM 1896 C CA . SER A 1 235 ? -13.592 12.093 -35.252 1.00 40.97 235 SER A CA 1
ATOM 1897 C C . SER A 1 235 ? -12.610 12.245 -36.416 1.00 40.97 235 SER A C 1
ATOM 1899 O O . SER A 1 235 ? -12.527 13.311 -37.027 1.00 40.97 235 SER A O 1
ATOM 1901 N N . GLY A 1 236 ? -11.860 11.184 -36.710 1.00 35.44 236 GLY A N 1
ATOM 1902 C CA . GLY A 1 236 ? -10.879 11.145 -37.789 1.00 35.44 236 GLY A CA 1
ATOM 1903 C C . GLY A 1 236 ? -10.615 9.713 -38.240 1.00 35.44 236 GLY A C 1
ATOM 1904 O O . GLY A 1 236 ? -9.835 8.985 -37.641 1.00 35.44 236 GLY A O 1
ATOM 1905 N N . SER A 1 237 ? -11.310 9.318 -39.299 1.00 37.78 237 SER A N 1
ATOM 1906 C CA . SER A 1 237 ? -11.219 8.060 -40.039 1.00 37.78 237 SER A CA 1
ATOM 1907 C C . SER A 1 237 ? -9.856 7.835 -40.720 1.00 37.78 237 SER A C 1
ATOM 1909 O O . SER A 1 237 ? -9.403 8.729 -41.432 1.00 37.78 237 SER A O 1
ATOM 1911 N N . ASN A 1 238 ? -9.264 6.634 -40.603 1.00 33.41 238 ASN A N 1
ATOM 1912 C CA . ASN A 1 238 ? -9.046 5.673 -41.713 1.00 33.41 238 ASN A CA 1
ATOM 1913 C C . ASN A 1 238 ? -7.969 4.598 -41.414 1.00 33.41 238 ASN A C 1
ATOM 1915 O O . ASN A 1 238 ? -6.830 4.913 -41.097 1.00 33.41 238 ASN A O 1
ATOM 1919 N N . VAL A 1 239 ? -8.390 3.332 -41.569 1.00 38.03 239 VAL A N 1
ATOM 1920 C CA . VAL A 1 239 ? -7.754 2.163 -42.230 1.00 38.03 239 VAL A CA 1
ATOM 1921 C C . VAL A 1 239 ? -6.212 2.103 -42.320 1.00 38.03 239 VAL A C 1
ATOM 1923 O O . VAL A 1 239 ? -5.622 2.918 -43.018 1.00 38.03 239 VAL A O 1
ATOM 1926 N N . SER A 1 240 ? -5.575 1.051 -41.769 1.00 33.00 240 SER A N 1
ATOM 1927 C CA . SER A 1 240 ? -4.957 -0.039 -42.567 1.00 33.00 240 SER A CA 1
ATOM 1928 C C . SER A 1 240 ? -4.201 -1.091 -41.726 1.00 33.00 240 SER A C 1
ATOM 1930 O O . SER A 1 240 ? -3.400 -0.754 -40.862 1.00 33.00 240 SER A O 1
ATOM 1932 N N . GLU A 1 241 ? -4.470 -2.353 -42.077 1.00 30.97 241 GLU A N 1
ATOM 1933 C CA . GLU A 1 241 ? -3.625 -3.564 -42.088 1.00 30.97 241 GLU A CA 1
ATOM 1934 C C . GLU A 1 241 ? -2.913 -4.105 -40.831 1.00 30.97 241 GLU A C 1
ATOM 1936 O O . GLU A 1 241 ? -1.995 -3.534 -40.248 1.00 30.97 241 GLU A O 1
ATOM 1941 N N . SER A 1 242 ? -3.289 -5.348 -40.515 1.00 34.12 242 SER A N 1
ATOM 1942 C CA . SER A 1 242 ? -2.609 -6.290 -39.624 1.00 34.12 242 SER A CA 1
ATOM 1943 C C . SER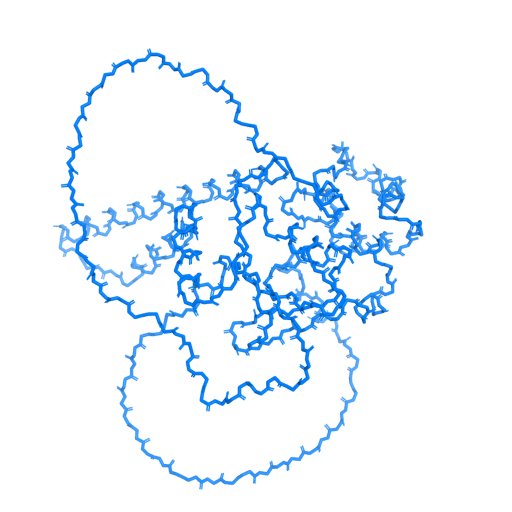 A 1 242 ? -1.581 -7.124 -40.401 1.00 34.12 242 SER A C 1
ATOM 1945 O O . SER A 1 242 ? -1.873 -7.532 -41.525 1.00 34.12 242 SER A O 1
ATOM 1947 N N . PRO A 1 243 ? -0.477 -7.551 -39.765 1.00 35.62 243 PRO A N 1
ATOM 1948 C CA . PRO A 1 243 ? 0.123 -8.834 -40.099 1.00 35.62 243 PRO A CA 1
ATOM 1949 C C . PRO A 1 243 ? 0.091 -9.789 -38.905 1.00 35.62 243 PRO A C 1
ATOM 1951 O O . PRO A 1 243 ? 0.595 -9.518 -37.815 1.00 35.62 243 PRO A O 1
ATOM 1954 N N . THR A 1 244 ? -0.517 -10.942 -39.161 1.00 31.28 244 THR A N 1
ATOM 1955 C CA . THR A 1 244 ? -0.559 -12.130 -38.316 1.00 31.28 244 THR A CA 1
ATOM 1956 C C . THR A 1 244 ? 0.839 -12.744 -38.214 1.00 31.28 244 THR A C 1
ATOM 1958 O O . THR A 1 244 ? 1.404 -13.170 -39.219 1.00 31.28 244 THR A O 1
ATOM 1961 N N . LEU A 1 245 ? 1.388 -12.839 -37.001 1.00 31.16 245 LEU A N 1
ATOM 1962 C CA . LEU A 1 245 ? 2.537 -13.693 -36.696 1.00 31.16 245 LEU A CA 1
ATOM 1963 C C . LEU A 1 245 ? 2.165 -14.611 -35.532 1.00 31.16 245 LEU A C 1
ATOM 1965 O O . LEU A 1 245 ? 1.943 -14.171 -34.407 1.00 31.16 245 LEU A O 1
ATOM 1969 N N . SER A 1 246 ? 2.069 -15.901 -35.839 1.00 31.50 246 SER A N 1
ATOM 1970 C CA . SER A 1 246 ? 1.877 -16.999 -34.895 1.00 31.50 246 SER A CA 1
ATOM 1971 C C . SER A 1 246 ? 3.134 -17.222 -34.042 1.00 31.50 246 SER A C 1
ATOM 1973 O O . SER A 1 246 ? 4.206 -17.410 -34.625 1.00 31.50 246 SER A O 1
ATOM 1975 N N . PRO A 1 247 ? 3.044 -17.309 -32.704 1.00 33.47 247 PRO A N 1
ATOM 1976 C CA . PRO A 1 247 ? 4.142 -17.821 -31.899 1.00 33.47 247 PRO A CA 1
ATOM 1977 C C . PRO A 1 247 ? 3.997 -19.334 -31.677 1.00 33.47 247 PRO A C 1
ATOM 1979 O O . PRO A 1 247 ? 3.023 -19.820 -31.106 1.00 33.47 247 PRO A O 1
ATOM 1982 N N . THR A 1 248 ? 5.004 -20.085 -32.117 1.00 30.47 248 THR A N 1
ATOM 1983 C CA . THR A 1 248 ? 5.318 -21.434 -31.625 1.00 30.47 248 THR A CA 1
ATOM 1984 C C . THR A 1 248 ? 5.680 -21.392 -30.133 1.00 30.47 248 THR A C 1
ATOM 1986 O O . THR A 1 248 ? 6.385 -20.468 -29.719 1.00 30.47 248 THR A O 1
ATOM 1989 N N . PRO A 1 249 ? 5.272 -22.380 -29.315 1.00 30.23 249 PRO A N 1
ATOM 1990 C CA . PRO A 1 249 ? 5.588 -22.394 -27.894 1.00 30.23 249 PRO A CA 1
ATOM 1991 C C . PRO A 1 249 ? 7.035 -22.850 -27.672 1.00 30.23 249 PRO A C 1
ATOM 1993 O O . PRO A 1 249 ? 7.375 -24.013 -27.883 1.00 30.23 249 PRO A O 1
ATOM 1996 N N . THR A 1 250 ? 7.887 -21.938 -27.208 1.00 25.91 250 THR A N 1
ATOM 1997 C CA . THR A 1 250 ? 9.193 -22.293 -26.645 1.00 25.91 250 THR A CA 1
ATOM 1998 C C . THR A 1 250 ? 9.029 -22.504 -25.146 1.00 25.91 250 THR A C 1
ATOM 2000 O O . THR A 1 250 ? 8.817 -21.560 -24.385 1.00 25.91 250 THR A O 1
ATOM 2003 N N . THR A 1 251 ? 9.133 -23.764 -24.732 1.00 27.77 251 THR A N 1
ATOM 2004 C CA . THR A 1 251 ? 9.270 -24.215 -23.345 1.00 27.77 251 THR A CA 1
ATOM 2005 C C . THR A 1 251 ? 10.252 -23.328 -22.582 1.00 27.77 251 THR A C 1
ATOM 2007 O O . THR A 1 251 ? 11.441 -23.310 -22.891 1.00 27.77 251 THR A O 1
ATOM 2010 N N . THR A 1 252 ? 9.765 -22.612 -21.568 1.00 24.69 252 THR A N 1
ATOM 2011 C CA . THR A 1 252 ? 10.621 -21.943 -20.584 1.00 24.69 252 THR A CA 1
ATOM 2012 C C . THR A 1 252 ? 10.175 -22.375 -19.196 1.00 24.69 252 THR A C 1
ATOM 2014 O O . THR A 1 252 ? 9.050 -22.138 -18.764 1.00 24.69 252 THR A O 1
ATOM 2017 N N . SER A 1 253 ? 11.074 -23.097 -18.542 1.00 22.50 253 SER A N 1
ATOM 2018 C CA . SER A 1 253 ? 10.944 -23.681 -17.216 1.00 22.50 253 SER A CA 1
ATOM 2019 C C . SER A 1 253 ? 10.836 -22.584 -16.153 1.00 22.50 253 SER A C 1
ATOM 2021 O O . SER A 1 253 ? 11.761 -21.789 -16.001 1.00 22.50 253 SER A O 1
ATOM 2023 N N . LEU A 1 254 ? 9.747 -22.565 -15.380 1.00 25.08 254 LEU A N 1
ATOM 2024 C CA . LEU A 1 254 ? 9.679 -21.795 -14.139 1.00 25.08 254 LEU A CA 1
ATOM 2025 C C . LEU A 1 254 ? 10.308 -22.625 -13.014 1.00 25.08 254 LEU A C 1
ATOM 2027 O O . LEU A 1 254 ? 9.864 -23.734 -12.708 1.00 25.08 254 LEU A O 1
ATOM 2031 N N . VAL A 1 255 ? 11.355 -22.077 -12.406 1.00 21.67 255 VAL A N 1
ATOM 2032 C CA . VAL A 1 255 ? 11.973 -22.617 -11.198 1.00 21.67 255 VAL A CA 1
ATOM 2033 C C . VAL A 1 255 ? 11.060 -22.287 -10.021 1.00 21.67 255 VAL A C 1
ATOM 2035 O O . VAL A 1 255 ? 11.053 -21.170 -9.517 1.00 21.67 255 VAL A O 1
ATOM 2038 N N . VAL A 1 256 ? 10.298 -23.276 -9.558 1.00 24.67 256 VAL A N 1
ATOM 2039 C CA . VAL A 1 256 ? 9.866 -23.307 -8.158 1.00 24.67 256 VAL A CA 1
ATOM 2040 C C . VAL A 1 256 ? 11.124 -23.606 -7.351 1.00 24.67 256 VAL A C 1
ATOM 2042 O O . VAL A 1 256 ? 11.780 -24.619 -7.607 1.00 24.67 256 VAL A O 1
ATOM 2045 N N . CYS A 1 257 ? 11.495 -22.727 -6.416 1.00 22.47 257 CYS A N 1
ATOM 2046 C CA . CYS A 1 257 ? 12.563 -23.010 -5.461 1.00 22.47 257 CYS A CA 1
ATOM 2047 C C . CYS A 1 257 ? 12.301 -24.378 -4.816 1.00 22.47 257 CYS A C 1
ATOM 2049 O O . CYS A 1 257 ? 11.404 -24.537 -3.989 1.00 22.47 257 CYS A O 1
ATOM 2051 N N . LYS A 1 258 ? 13.092 -25.381 -5.214 1.00 20.38 258 LYS A N 1
ATOM 2052 C CA . LYS A 1 258 ? 13.217 -26.641 -4.490 1.00 20.38 258 LYS A CA 1
ATOM 2053 C C . LYS A 1 258 ? 13.837 -26.300 -3.140 1.00 20.38 258 LYS A C 1
ATOM 2055 O O . LYS A 1 258 ? 15.052 -26.150 -3.045 1.00 20.38 258 LYS A O 1
ATOM 2060 N N . SER A 1 259 ? 13.013 -26.205 -2.102 1.00 28.67 259 SER A N 1
ATOM 2061 C CA . SER A 1 259 ? 13.517 -26.439 -0.756 1.00 28.67 259 SER A CA 1
ATOM 2062 C C . SER A 1 259 ? 13.999 -27.888 -0.693 1.00 28.67 259 SER A C 1
ATOM 2064 O O . SER A 1 259 ? 13.245 -28.810 -1.019 1.00 28.67 259 SER A O 1
ATOM 2066 N N . LYS A 1 260 ? 15.264 -28.095 -0.317 1.00 24.95 260 LYS A N 1
ATOM 2067 C CA . LYS A 1 260 ? 15.765 -29.426 0.050 1.00 24.95 260 LYS A CA 1
ATOM 2068 C C . LYS A 1 260 ? 15.309 -29.855 1.442 1.00 24.95 260 LYS A C 1
ATOM 2070 O O . LYS A 1 260 ? 15.441 -31.033 1.744 1.00 24.95 260 LYS A O 1
ATOM 2075 N N . ASP A 1 261 ? 14.667 -28.971 2.202 1.00 27.23 261 ASP A N 1
ATOM 2076 C CA . ASP A 1 261 ? 14.111 -29.303 3.502 1.00 27.23 261 ASP A CA 1
ATOM 2077 C C . ASP A 1 261 ? 12.603 -29.052 3.526 1.00 27.23 261 ASP A C 1
ATOM 2079 O O . ASP A 1 261 ? 12.077 -27.977 3.237 1.00 27.23 261 ASP A O 1
ATOM 2083 N N . ARG A 1 262 ? 11.896 -30.134 3.810 1.00 27.31 262 ARG A N 1
ATOM 2084 C CA . ARG A 1 262 ? 10.453 -30.243 3.985 1.00 27.31 262 ARG A CA 1
ATOM 2085 C C . ARG A 1 262 ? 9.944 -29.075 4.853 1.00 27.31 262 ARG A C 1
ATOM 2087 O O . ARG A 1 262 ? 10.197 -29.062 6.053 1.00 27.31 262 ARG A O 1
ATOM 2094 N N . LEU A 1 263 ? 9.197 -28.129 4.271 1.00 32.44 263 LEU A N 1
ATOM 2095 C CA . LEU A 1 263 ? 8.289 -27.265 5.035 1.00 32.44 263 LEU A CA 1
ATOM 2096 C C . LEU A 1 263 ? 7.224 -28.193 5.623 1.00 32.44 263 LEU A C 1
ATOM 2098 O O . LEU A 1 263 ? 6.248 -28.548 4.965 1.00 32.44 263 LEU A O 1
ATOM 2102 N N . THR A 1 264 ? 7.474 -28.705 6.824 1.00 25.70 264 THR A N 1
ATOM 2103 C CA . THR A 1 264 ? 6.451 -29.406 7.588 1.00 25.70 264 THR A CA 1
ATOM 2104 C C . THR A 1 264 ? 5.577 -28.345 8.224 1.00 25.70 264 THR A C 1
ATOM 2106 O O . THR A 1 264 ? 5.926 -27.805 9.272 1.00 25.70 264 THR A O 1
ATOM 2109 N N . PHE A 1 265 ? 4.459 -28.048 7.571 1.00 33.28 265 PHE A N 1
ATOM 2110 C CA . PHE A 1 265 ? 3.316 -27.419 8.211 1.00 33.28 265 PHE A CA 1
ATOM 2111 C C . PHE A 1 265 ? 2.877 -28.355 9.340 1.00 33.28 265 PHE A C 1
ATOM 2113 O O . PHE A 1 265 ? 2.398 -29.467 9.104 1.00 33.28 265 PHE A O 1
ATOM 2120 N N . LYS A 1 266 ? 3.190 -27.971 10.576 1.00 26.61 266 LYS A N 1
ATOM 2121 C CA . LYS A 1 266 ? 2.547 -28.548 11.746 1.00 26.61 266 LYS A CA 1
ATOM 2122 C C . LYS A 1 266 ? 1.382 -27.631 12.073 1.00 26.61 266 LYS A C 1
ATOM 2124 O O . LYS A 1 266 ? 1.574 -26.430 12.225 1.00 26.61 266 LYS A O 1
ATOM 2129 N N . ASP A 1 267 ? 0.223 -28.262 12.160 1.00 31.53 267 ASP A N 1
ATOM 2130 C CA . ASP A 1 267 ? -1.066 -27.714 12.555 1.00 31.53 267 ASP 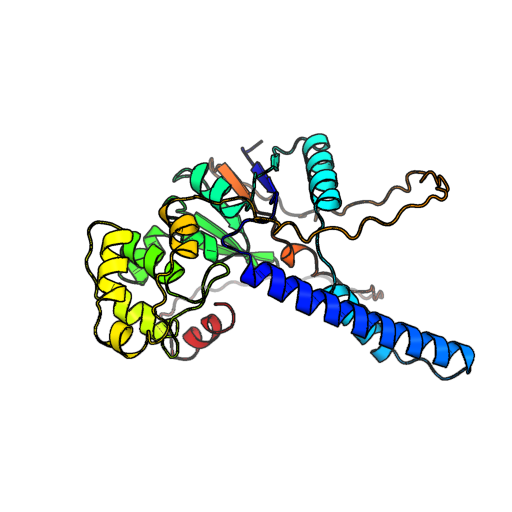A CA 1
ATOM 2131 C C . ASP A 1 267 ? -1.813 -26.905 11.479 1.00 31.53 267 ASP A C 1
ATOM 2133 O O . ASP A 1 267 ? -1.255 -26.268 10.590 1.00 31.53 267 ASP A O 1
ATOM 2137 N N . SER A 1 268 ? -3.131 -27.076 11.514 1.00 32.38 268 SER A N 1
ATOM 2138 C CA . SER A 1 268 ? -4.127 -26.808 10.477 1.00 32.38 268 SER A CA 1
ATOM 2139 C C . SER A 1 268 ? -4.365 -25.319 10.201 1.00 32.38 268 SER A C 1
ATOM 2141 O O . SER A 1 268 ? -5.426 -24.788 10.536 1.00 32.38 268 SER A O 1
ATOM 2143 N N . CYS A 1 269 ? -3.407 -24.650 9.567 1.00 31.36 269 CYS A N 1
ATOM 2144 C CA . CYS A 1 269 ? -3.535 -23.251 9.162 1.00 31.36 269 CYS A CA 1
ATOM 2145 C C . CYS A 1 269 ? -4.018 -23.119 7.708 1.00 31.36 269 CYS A C 1
ATOM 2147 O O . CYS A 1 269 ? -3.609 -23.866 6.818 1.00 31.36 269 CYS A O 1
ATOM 2149 N N . HIS A 1 270 ? -4.908 -22.157 7.466 1.00 42.66 270 HIS A N 1
ATOM 2150 C CA . HIS A 1 270 ? -5.376 -21.779 6.134 1.00 42.66 270 HIS A CA 1
ATOM 2151 C C . HIS A 1 270 ? -4.549 -20.569 5.668 1.00 42.66 270 HIS A C 1
ATOM 2153 O O . HIS A 1 270 ? -4.466 -19.565 6.371 1.00 42.66 270 HIS A O 1
ATOM 2159 N N . GLY A 1 271 ? -3.869 -20.680 4.524 1.00 37.12 271 GLY A N 1
ATOM 2160 C CA . GLY A 1 271 ? -2.984 -19.627 4.015 1.00 37.12 271 GLY A CA 1
ATOM 2161 C C . GLY A 1 271 ? -3.630 -18.815 2.895 1.00 37.12 271 GLY A C 1
ATOM 2162 O O . GLY A 1 271 ? -4.200 -19.378 1.969 1.00 37.12 271 GLY A O 1
ATOM 2163 N N . VAL A 1 272 ? -3.492 -17.496 2.920 1.00 45.88 272 VAL A N 1
ATOM 2164 C CA . VAL A 1 272 ? -3.860 -16.590 1.827 1.00 45.88 272 VAL A CA 1
ATOM 2165 C C . VAL A 1 272 ? -2.584 -15.934 1.316 1.00 45.88 272 VAL A C 1
ATOM 2167 O O . VAL A 1 272 ? -1.826 -15.366 2.094 1.00 45.88 272 VAL A O 1
ATOM 2170 N N . ILE A 1 273 ? -2.309 -16.022 0.014 1.00 48.09 273 ILE A N 1
ATOM 2171 C CA . ILE A 1 273 ? -1.112 -15.419 -0.582 1.00 48.09 273 ILE A CA 1
ATOM 2172 C C . ILE A 1 273 ? -1.534 -14.277 -1.502 1.00 48.09 273 ILE A C 1
ATOM 2174 O O . ILE A 1 273 ? -2.184 -14.501 -2.522 1.00 48.09 273 ILE A O 1
ATOM 2178 N N . ALA A 1 274 ? -1.113 -13.061 -1.167 1.00 41.53 274 ALA A N 1
ATOM 2179 C CA . ALA A 1 274 ? -1.134 -11.929 -2.078 1.00 41.53 274 ALA A CA 1
ATOM 2180 C C . ALA A 1 274 ? 0.215 -11.869 -2.802 1.00 41.53 274 ALA A C 1
ATOM 2182 O O . ALA A 1 274 ? 1.276 -11.825 -2.173 1.00 41.53 274 ALA A O 1
ATOM 2183 N N . ILE A 1 275 ? 0.198 -11.890 -4.133 1.00 39.81 275 ILE A N 1
ATOM 2184 C CA . ILE A 1 275 ? 1.422 -11.719 -4.921 1.00 39.81 275 ILE A CA 1
ATOM 2185 C C . ILE A 1 275 ? 1.534 -10.243 -5.297 1.00 39.81 275 ILE A C 1
ATOM 2187 O O . ILE A 1 275 ? 0.930 -9.798 -6.267 1.00 39.81 275 ILE A O 1
ATOM 2191 N N . ASP A 1 276 ? 2.338 -9.499 -4.537 1.00 35.47 276 ASP A N 1
ATOM 2192 C CA . ASP A 1 276 ? 2.722 -8.126 -4.880 1.00 35.47 276 ASP A CA 1
ATOM 2193 C C . ASP A 1 276 ? 3.843 -8.104 -5.947 1.00 35.47 276 ASP A C 1
ATOM 2195 O O . ASP A 1 276 ? 4.767 -8.931 -5.938 1.00 35.47 276 ASP A O 1
ATOM 2199 N N . GLN A 1 277 ? 3.785 -7.118 -6.850 1.00 36.03 277 GLN A N 1
ATOM 2200 C CA . GLN A 1 277 ? 4.677 -6.905 -7.996 1.00 36.03 277 GLN A CA 1
ATOM 2201 C C . GLN A 1 277 ? 6.158 -6.758 -7.606 1.00 36.03 277 GLN A C 1
ATOM 2203 O O . GLN A 1 277 ? 7.040 -7.072 -8.409 1.00 36.03 277 GLN A O 1
ATOM 2208 N N . THR A 1 278 ? 6.472 -6.345 -6.373 1.00 33.06 278 THR A N 1
ATOM 2209 C CA . THR A 1 278 ? 7.867 -6.214 -5.905 1.00 33.06 278 THR A CA 1
ATOM 2210 C C . THR A 1 278 ? 8.573 -7.557 -5.658 1.00 33.06 278 THR A C 1
ATOM 2212 O O . THR A 1 278 ? 9.791 -7.603 -5.450 1.00 33.06 278 THR A O 1
ATOM 2215 N N . SER A 1 279 ? 7.841 -8.673 -5.695 1.00 31.22 279 SER A N 1
ATOM 2216 C CA . SER A 1 279 ? 8.331 -10.000 -5.295 1.00 31.22 279 SER A CA 1
ATOM 2217 C C . SER A 1 279 ? 9.187 -10.711 -6.353 1.00 31.22 279 SER A C 1
ATOM 2219 O O . SER A 1 279 ? 9.895 -11.658 -6.020 1.00 31.22 279 SER A O 1
ATOM 2221 N N . LEU A 1 280 ? 9.162 -10.258 -7.613 1.00 33.00 280 LEU A N 1
ATOM 2222 C CA . LEU A 1 280 ? 9.752 -10.976 -8.757 1.00 33.00 280 LEU A CA 1
ATOM 2223 C C . LEU A 1 280 ? 11.095 -10.419 -9.265 1.00 33.00 280 LEU A C 1
ATOM 2225 O O . LEU A 1 280 ? 11.715 -11.030 -10.130 1.00 33.00 280 LEU A O 1
ATOM 2229 N N . LEU A 1 281 ? 11.575 -9.286 -8.741 1.00 30.39 281 LEU A N 1
ATOM 2230 C CA . LEU A 1 281 ? 12.747 -8.582 -9.295 1.00 30.39 281 LEU A CA 1
ATOM 2231 C C . LEU A 1 281 ? 14.079 -8.854 -8.574 1.00 30.39 281 LEU A C 1
ATOM 2233 O O . LEU A 1 281 ? 15.083 -8.213 -8.881 1.00 30.39 281 LEU A O 1
ATOM 2237 N N . ALA A 1 282 ? 14.127 -9.804 -7.639 1.00 32.84 282 ALA A N 1
ATOM 2238 C CA . ALA A 1 282 ? 15.316 -10.057 -6.828 1.00 32.84 282 ALA A CA 1
ATOM 2239 C C . ALA A 1 282 ? 15.904 -11.458 -7.043 1.00 32.84 282 ALA A C 1
ATOM 2241 O O . ALA A 1 282 ? 15.897 -12.253 -6.118 1.00 32.84 282 ALA A O 1
ATOM 2242 N N . THR A 1 283 ? 16.467 -11.734 -8.222 1.00 31.44 283 THR A N 1
ATOM 2243 C CA . THR A 1 283 ? 17.608 -12.662 -8.366 1.00 31.44 283 THR A CA 1
ATOM 2244 C C . THR A 1 283 ? 18.343 -12.367 -9.670 1.00 31.44 283 THR A C 1
ATOM 2246 O O . THR A 1 283 ? 17.854 -12.678 -10.754 1.00 31.44 283 THR A O 1
ATOM 2249 N N . GLY A 1 284 ? 19.526 -11.772 -9.564 1.00 27.38 284 GLY A N 1
ATOM 2250 C CA . GLY A 1 284 ? 20.446 -11.580 -10.676 1.00 27.38 284 GLY A CA 1
ATOM 2251 C C . GLY A 1 284 ? 21.852 -11.945 -10.236 1.00 27.38 284 GLY A C 1
ATOM 2252 O O . GLY A 1 284 ? 22.679 -11.053 -10.110 1.00 27.38 284 GLY A O 1
ATOM 2253 N N . ASP A 1 285 ? 22.107 -13.233 -10.003 1.00 28.78 285 ASP A N 1
ATOM 2254 C CA . ASP A 1 285 ? 23.468 -13.745 -9.842 1.00 28.78 285 ASP A CA 1
ATOM 2255 C C . ASP A 1 285 ? 23.849 -14.580 -11.067 1.00 28.78 285 ASP A C 1
ATOM 2257 O O . ASP A 1 285 ? 23.200 -15.565 -11.422 1.00 28.78 285 ASP A O 1
ATOM 2261 N N . ALA A 1 286 ? 24.906 -14.129 -11.741 1.00 27.83 286 ALA A N 1
ATOM 2262 C CA . ALA A 1 286 ? 25.582 -14.860 -12.802 1.00 27.83 286 ALA A CA 1
ATOM 2263 C C . ALA A 1 286 ? 26.490 -15.952 -12.197 1.00 27.83 286 ALA A C 1
ATOM 2265 O O . ALA A 1 286 ? 27.000 -15.775 -11.090 1.00 27.83 286 ALA A O 1
ATOM 2266 N N . PRO A 1 287 ? 26.742 -17.067 -12.906 1.00 30.09 287 PRO A N 1
ATOM 2267 C CA . PRO A 1 287 ? 27.485 -18.188 -12.354 1.00 30.09 287 PRO A CA 1
ATOM 2268 C C . PRO A 1 287 ? 28.995 -17.936 -12.436 1.00 30.09 287 PRO A C 1
ATOM 2270 O O . PRO A 1 287 ? 29.532 -17.640 -13.503 1.00 30.09 287 PRO A O 1
ATOM 2273 N N . SER A 1 288 ? 29.701 -18.141 -11.327 1.00 31.88 288 SER A N 1
ATOM 2274 C CA . SER A 1 288 ? 31.144 -18.391 -11.322 1.00 31.88 288 SER A CA 1
ATOM 2275 C C . SER A 1 288 ? 31.397 -19.780 -10.745 1.00 31.88 288 SER A C 1
ATOM 2277 O O . SER A 1 288 ? 31.194 -20.006 -9.554 1.00 31.88 288 SER A O 1
ATOM 2279 N N . GLY A 1 289 ? 31.820 -20.718 -11.589 1.00 28.02 289 GLY A N 1
ATOM 2280 C CA . GLY A 1 289 ? 32.426 -21.969 -11.141 1.00 28.02 289 GLY A CA 1
ATOM 2281 C C . GLY A 1 289 ? 33.940 -21.809 -11.017 1.00 28.02 289 GLY A C 1
ATOM 2282 O O . GLY A 1 289 ? 34.546 -21.228 -11.911 1.00 28.02 289 GLY A O 1
ATOM 2283 N N . PHE A 1 290 ? 34.542 -22.312 -9.935 1.00 25.12 290 PHE A N 1
ATOM 2284 C CA . PHE A 1 290 ? 35.472 -23.455 -9.953 1.00 25.12 290 PHE A CA 1
ATOM 2285 C C . PHE A 1 290 ? 35.946 -23.827 -8.528 1.00 25.12 290 PHE A C 1
ATOM 2287 O O . PHE A 1 290 ? 35.916 -23.007 -7.618 1.00 25.12 290 PHE A O 1
ATOM 2294 N N . ASN A 1 291 ? 36.314 -25.105 -8.389 1.00 28.83 291 ASN A N 1
ATOM 2295 C CA . ASN A 1 291 ? 36.564 -25.944 -7.203 1.00 28.83 291 ASN A CA 1
ATOM 2296 C C . ASN A 1 291 ? 37.638 -25.475 -6.197 1.00 28.83 291 ASN A C 1
ATOM 2298 O O . ASN A 1 291 ? 38.665 -24.963 -6.619 1.00 28.83 291 ASN A O 1
ATOM 2302 N N . GLU A 1 292 ? 37.497 -25.846 -4.911 1.00 28.38 292 GLU A N 1
ATOM 2303 C CA . GLU A 1 292 ? 38.213 -27.006 -4.327 1.00 28.38 292 GLU A CA 1
ATOM 2304 C C . GLU A 1 292 ? 37.747 -27.385 -2.903 1.00 28.38 292 GLU A C 1
ATOM 2306 O O . GLU A 1 292 ? 37.145 -26.610 -2.169 1.00 28.38 292 GLU A O 1
ATOM 2311 N N . SER A 1 293 ? 37.986 -28.656 -2.586 1.00 27.88 293 SER A N 1
ATOM 2312 C CA . SER A 1 293 ? 37.551 -29.493 -1.463 1.00 27.88 293 SER A CA 1
ATOM 2313 C C . SER A 1 293 ? 38.047 -29.102 -0.064 1.00 27.88 293 SER A C 1
ATOM 2315 O O . SER A 1 293 ? 39.219 -28.766 0.071 1.00 27.88 293 SER A O 1
ATOM 2317 N N . GLN A 1 294 ? 37.234 -29.360 0.976 1.00 27.56 294 GLN A N 1
ATOM 2318 C CA . GLN A 1 294 ? 37.605 -30.161 2.166 1.00 27.56 294 GLN A CA 1
ATOM 2319 C C . GLN A 1 294 ? 36.398 -30.406 3.105 1.00 27.56 294 GLN A C 1
ATOM 2321 O O . GLN A 1 294 ? 35.525 -29.556 3.258 1.00 27.56 294 GLN A O 1
ATOM 2326 N N . SER A 1 295 ? 36.349 -31.609 3.688 1.00 30.83 295 SER A N 1
ATOM 2327 C CA . SER A 1 295 ? 35.288 -32.152 4.562 1.00 30.83 295 SER A CA 1
ATOM 2328 C C . SER A 1 295 ? 35.585 -31.898 6.070 1.00 30.83 295 SER A C 1
ATOM 2330 O O . SER A 1 295 ? 36.493 -31.127 6.368 1.00 30.83 295 SER A O 1
ATOM 2332 N N . PRO A 1 296 ? 34.830 -32.445 7.054 1.00 33.94 296 PRO A N 1
ATOM 2333 C CA . PRO A 1 296 ? 34.051 -31.637 7.996 1.00 33.94 296 PRO A CA 1
ATOM 2334 C C . PRO A 1 296 ? 34.556 -31.708 9.452 1.00 33.94 296 PRO A C 1
ATOM 2336 O O . PRO A 1 296 ? 35.131 -32.708 9.875 1.00 33.94 296 PRO A O 1
ATOM 2339 N N . ALA A 1 297 ? 34.247 -30.696 10.269 1.00 28.64 297 ALA A N 1
ATOM 2340 C CA . ALA A 1 297 ? 34.403 -30.792 11.722 1.00 28.64 297 ALA A CA 1
ATOM 2341 C C . ALA A 1 297 ? 33.285 -30.050 12.482 1.00 28.64 297 ALA A C 1
ATOM 2343 O O . ALA A 1 297 ? 33.144 -28.836 12.390 1.00 28.64 297 ALA A O 1
ATOM 2344 N N . SER A 1 298 ? 32.486 -30.861 13.182 1.00 28.56 298 SER A N 1
ATOM 2345 C CA . SER A 1 298 ? 31.830 -30.678 14.491 1.00 28.56 298 SER A CA 1
ATOM 2346 C C . SER A 1 298 ? 31.487 -29.278 15.039 1.00 28.56 298 SER A C 1
ATOM 2348 O O . SER A 1 298 ? 32.360 -28.458 15.311 1.00 28.56 298 SER A O 1
ATOM 2350 N N . LEU A 1 299 ? 30.195 -29.138 15.371 1.00 28.17 299 LEU A N 1
ATOM 2351 C CA . LEU A 1 299 ? 29.571 -28.189 16.310 1.00 28.17 299 LEU A CA 1
ATOM 2352 C C . LEU A 1 299 ? 30.294 -28.090 17.667 1.00 28.17 299 LEU A C 1
ATOM 2354 O O . LEU A 1 299 ? 30.855 -29.079 18.145 1.00 28.17 299 LEU A O 1
ATOM 2358 N N . PRO A 1 300 ? 30.125 -26.949 18.357 1.00 29.27 300 PRO A N 1
ATOM 2359 C CA . PRO A 1 300 ? 29.317 -27.017 19.577 1.00 29.27 300 PRO A CA 1
ATOM 2360 C C . PRO A 1 300 ? 28.323 -25.852 19.741 1.00 29.27 300 PRO A C 1
ATOM 2362 O O . PRO A 1 300 ? 28.576 -24.713 19.358 1.00 29.27 300 PRO A O 1
ATOM 2365 N N . THR A 1 301 ? 27.195 -26.159 20.383 1.00 30.22 301 THR A N 1
ATOM 2366 C CA . THR A 1 301 ? 26.308 -25.210 21.076 1.00 30.22 301 THR A CA 1
ATOM 2367 C C . THR A 1 301 ? 27.089 -24.469 22.171 1.00 30.22 301 THR A C 1
ATOM 2369 O O . THR A 1 301 ? 27.962 -25.075 22.799 1.00 30.22 301 THR A O 1
ATOM 2372 N N . PRO A 1 302 ? 26.735 -23.212 22.491 1.00 30.95 302 PRO A N 1
ATOM 2373 C CA . PRO A 1 302 ? 26.079 -23.035 23.788 1.00 30.95 302 PRO A CA 1
ATOM 2374 C C . PRO A 1 302 ? 24.999 -21.940 23.852 1.00 30.95 302 PRO A C 1
ATOM 2376 O O . PRO A 1 302 ? 25.023 -20.918 23.175 1.00 30.95 302 PRO A O 1
ATOM 2379 N N . THR A 1 303 ? 24.073 -22.209 24.766 1.00 26.42 303 THR A N 1
ATOM 2380 C CA . THR A 1 303 ? 23.100 -21.347 25.440 1.00 26.42 303 THR A CA 1
ATOM 2381 C C . THR A 1 303 ? 23.714 -20.066 26.021 1.00 26.42 303 THR A C 1
ATOM 2383 O O . THR A 1 303 ? 24.723 -20.161 26.713 1.00 26.42 303 THR A O 1
ATOM 2386 N N . ALA A 1 304 ? 23.039 -18.917 25.878 1.00 26.73 304 ALA A N 1
ATOM 2387 C CA . ALA A 1 304 ? 22.857 -17.936 26.960 1.00 26.73 304 ALA A CA 1
ATOM 2388 C C . ALA A 1 304 ? 21.831 -16.850 26.592 1.00 26.73 304 ALA A C 1
ATOM 2390 O O . ALA A 1 304 ? 21.860 -16.258 25.519 1.00 26.73 304 ALA A O 1
ATOM 2391 N N . ILE A 1 305 ? 20.945 -16.617 27.555 1.00 28.66 305 ILE A N 1
ATOM 2392 C CA . ILE A 1 305 ? 19.987 -15.524 27.705 1.00 28.66 305 ILE A CA 1
ATOM 2393 C C . ILE A 1 305 ? 20.757 -14.238 28.037 1.00 28.66 305 ILE A C 1
ATOM 2395 O O . ILE A 1 305 ? 21.609 -14.283 28.922 1.00 28.66 305 ILE A O 1
ATOM 2399 N N . LEU A 1 306 ? 20.409 -13.096 27.434 1.00 24.91 306 LEU A N 1
ATOM 2400 C CA . LEU A 1 306 ? 20.536 -11.801 28.110 1.00 24.91 306 LEU A CA 1
ATOM 2401 C C . LEU A 1 306 ? 19.547 -10.772 27.545 1.00 24.91 306 LEU A C 1
ATOM 2403 O O . LEU A 1 306 ? 19.438 -10.573 26.340 1.00 24.91 306 LEU A O 1
ATOM 2407 N N . SER A 1 307 ? 18.840 -10.147 28.479 1.00 30.06 307 SER A N 1
ATOM 2408 C CA . SER A 1 307 ? 17.969 -8.988 28.335 1.00 30.06 307 SER A CA 1
ATOM 2409 C C . SER A 1 307 ? 18.782 -7.747 27.969 1.00 30.06 307 SER A C 1
ATOM 2411 O O . SER A 1 307 ? 19.739 -7.435 28.676 1.00 30.06 307 SER A O 1
ATOM 2413 N N . THR A 1 308 ? 18.364 -7.003 26.946 1.00 29.02 308 THR A N 1
ATOM 2414 C CA . THR A 1 308 ? 18.775 -5.608 26.726 1.00 29.02 308 THR A CA 1
ATOM 2415 C C . THR A 1 308 ? 17.605 -4.819 26.147 1.00 29.02 308 THR A C 1
ATOM 2417 O O . THR A 1 308 ? 16.984 -5.250 25.177 1.00 29.02 308 THR A O 1
ATOM 2420 N N . GLU A 1 309 ? 17.295 -3.691 26.784 1.00 31.05 309 GLU A N 1
ATOM 2421 C CA . GLU A 1 309 ? 16.316 -2.690 26.351 1.00 31.05 309 GLU A CA 1
ATOM 2422 C C . GLU A 1 309 ? 16.652 -2.158 24.943 1.00 31.05 309 GLU A C 1
ATOM 2424 O O . GLU A 1 309 ? 17.837 -2.047 24.615 1.00 31.05 309 GLU A O 1
ATOM 2429 N N . PRO A 1 310 ? 15.657 -1.810 24.106 1.00 32.31 310 PRO A N 1
ATOM 2430 C CA . PRO A 1 310 ? 15.931 -1.276 22.780 1.00 32.31 310 PRO A CA 1
ATOM 2431 C C . PRO A 1 310 ? 16.462 0.160 22.878 1.00 32.31 310 PRO A C 1
ATOM 2433 O O . PRO A 1 310 ? 15.832 1.051 23.450 1.00 32.31 310 PRO A O 1
ATOM 2436 N N . THR A 1 311 ? 17.643 0.375 22.306 1.00 38.72 311 THR A N 1
ATOM 2437 C CA . THR A 1 311 ? 18.263 1.689 22.118 1.00 38.72 311 THR A CA 1
ATOM 2438 C C . THR A 1 311 ? 17.678 2.413 20.900 1.00 38.72 311 THR A C 1
ATOM 2440 O O . THR A 1 311 ? 17.202 1.783 19.961 1.00 38.72 311 THR A O 1
ATOM 2443 N N . ASN A 1 312 ? 17.766 3.749 20.905 1.00 36.31 312 ASN A N 1
ATOM 2444 C CA . ASN A 1 312 ? 17.172 4.703 19.948 1.00 36.31 312 ASN A CA 1
ATOM 2445 C C . ASN A 1 312 ? 17.449 4.486 18.439 1.00 36.31 312 ASN A C 1
ATOM 2447 O O . ASN A 1 312 ? 16.853 5.194 17.633 1.00 36.31 312 ASN A O 1
ATOM 2451 N N . ASP A 1 313 ? 18.281 3.523 18.039 1.00 32.84 313 ASP A N 1
ATOM 2452 C CA . ASP A 1 313 ? 18.616 3.258 16.631 1.00 32.84 313 ASP A CA 1
ATOM 2453 C C . ASP A 1 313 ? 17.654 2.266 15.936 1.00 32.84 313 ASP A C 1
ATOM 2455 O O . ASP A 1 313 ? 17.634 2.180 14.708 1.00 32.84 313 ASP A O 1
ATOM 2459 N N . ASP A 1 314 ? 16.792 1.559 16.681 1.00 31.86 314 ASP A N 1
ATOM 2460 C CA . ASP A 1 314 ? 15.842 0.592 16.098 1.00 31.86 314 ASP A CA 1
ATOM 2461 C C .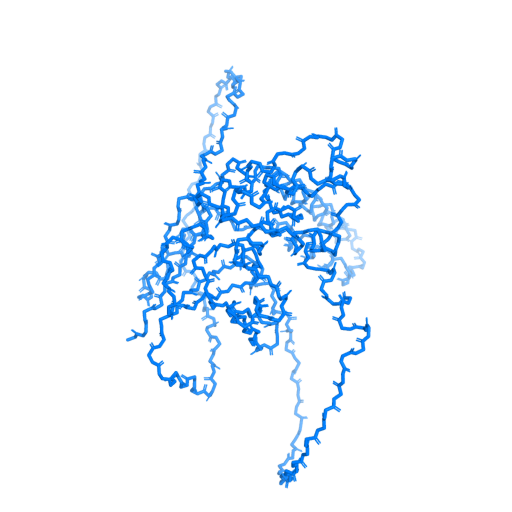 ASP A 1 314 ? 14.592 1.251 15.471 1.00 31.86 314 ASP A C 1
ATOM 2463 O O . ASP A 1 314 ? 13.906 0.641 14.644 1.00 31.86 314 ASP A O 1
ATOM 2467 N N . LEU A 1 315 ? 14.314 2.522 15.791 1.00 36.53 315 LEU A N 1
ATOM 2468 C CA . LEU A 1 315 ? 13.145 3.264 15.289 1.00 36.53 315 LEU A CA 1
ATOM 2469 C C . LEU A 1 315 ? 13.362 3.920 13.914 1.00 36.53 315 LEU A C 1
ATOM 2471 O O . LEU A 1 315 ? 12.386 4.180 13.207 1.00 36.53 315 LEU A O 1
ATOM 2475 N N . ASP A 1 316 ? 14.609 4.119 13.479 1.00 29.45 316 ASP A N 1
ATOM 2476 C CA . ASP A 1 316 ? 14.904 4.737 12.176 1.00 29.45 316 ASP A CA 1
ATOM 2477 C C . ASP A 1 316 ? 14.738 3.766 10.997 1.00 29.45 316 ASP A C 1
ATOM 2479 O O . ASP A 1 316 ? 14.485 4.193 9.865 1.00 29.45 316 ASP A O 1
ATOM 2483 N N . SER A 1 317 ? 14.752 2.454 11.254 1.00 30.69 317 SER A N 1
ATOM 2484 C CA . SER A 1 317 ? 14.499 1.420 10.238 1.00 30.69 317 SER A CA 1
ATOM 2485 C C . SER A 1 317 ? 13.037 1.355 9.766 1.00 30.69 317 SER A C 1
ATOM 2487 O O . SER A 1 317 ? 12.749 0.803 8.703 1.00 30.69 317 SER A O 1
ATOM 2489 N N . LEU A 1 318 ? 12.118 1.982 10.508 1.00 35.16 318 LEU A N 1
ATOM 2490 C CA . LEU A 1 318 ? 10.704 2.106 10.152 1.00 35.16 318 LEU A CA 1
ATOM 2491 C C . LEU A 1 318 ? 10.415 3.349 9.287 1.00 35.16 318 LEU A C 1
ATOM 2493 O O . LEU A 1 318 ? 9.351 3.440 8.688 1.00 35.16 318 LEU A O 1
ATOM 2497 N N . SER A 1 319 ? 11.355 4.291 9.152 1.00 31.53 319 SER A N 1
ATOM 2498 C CA . SER A 1 319 ? 11.129 5.577 8.464 1.00 31.53 319 SER A CA 1
ATOM 2499 C C . SER A 1 319 ? 11.305 5.544 6.935 1.00 31.53 319 SER A C 1
ATOM 2501 O O . SER A 1 319 ? 11.020 6.527 6.249 1.00 31.53 319 SER A O 1
ATOM 2503 N N . HIS A 1 320 ? 11.767 4.424 6.369 1.00 27.77 320 HIS A N 1
ATOM 2504 C CA . HIS A 1 320 ? 11.978 4.260 4.922 1.00 27.77 320 HIS A CA 1
ATOM 2505 C C . HIS A 1 320 ? 10.949 3.349 4.243 1.00 27.77 320 HIS A C 1
ATOM 2507 O O . HIS A 1 320 ? 11.144 2.931 3.100 1.00 27.77 320 HIS A O 1
ATOM 2513 N N . SER A 1 321 ? 9.847 3.020 4.919 1.00 30.58 321 SER A N 1
ATOM 2514 C CA . SER A 1 321 ? 8.782 2.176 4.356 1.00 30.58 321 SER A CA 1
ATOM 2515 C C . SER A 1 321 ? 7.380 2.530 4.872 1.00 30.58 321 SER A C 1
ATOM 2517 O O . SER A 1 321 ? 6.576 1.628 5.089 1.00 30.58 321 SER A O 1
ATOM 2519 N N . PHE A 1 322 ? 7.102 3.828 5.033 1.00 37.06 322 PHE A N 1
ATOM 2520 C CA . PHE A 1 322 ? 5.748 4.393 5.095 1.00 37.06 322 PHE A CA 1
ATOM 2521 C C . PHE A 1 322 ? 5.571 5.414 3.966 1.00 37.06 322 PHE A C 1
ATOM 2523 O O . PHE A 1 322 ? 6.535 6.177 3.706 1.00 37.06 322 PHE A O 1
#

Foldseek 3Di:
DFAEEEEFFAAAFALLVVVVVVLQVQLVVLVVQLVVLVVVQVVCVVVVHDDDPVSVVSNVVSVVSNDDQDNVNRVVVQVVCVVVVHHYHYDNGGRLLVCLVVDALQEEEEDQDPLNLLALRDQWYWYDDLPRDTDIDRSVVVCVVLVHDSLLSNLLSLQECDSRDHHQPPCHSVNSSVLSNVDDDPHNVRSNVVSCVDPVNVVRNPVVDPSVSSCCCRPVSHTHHRDDPPPPPPDDDDDDDDDDDDDDDDDDDDDDPPDPDDPPPDDRGRYYYYDDPVPPPPDDDDDDDDDDDDDDDDDDDDDDDDDDDDDPPVVVVVVPRD

Radius of gyration: 24.83 Å; chains: 1; bounding box: 55×56×71 Å

Secondary structure (DSSP, 8-state):
----EEEE--SPBSTTHHHHHHHHHHHHHHHHHHHHHHHHHHHHHHTT----HHHHHHHHHHHHHH----HHHHHHHHHHHHHTT-EEEE-SS-HHHHHHHH--TTEEEE-S-GGGGGSTT--EEEEE-TTS-EEEEEHHHHHHHHT--HHHHHHHHHHSS-SS-PPPTT--HHHHHHHHHT---SSHHHHHHHHHHSHHHHHH-TT----HHHHHHHTT----B--------------------PPP-----------SS-----S-PEEEEE--GGGGS---------------------------PPPTTSSGGGTT--

InterPro domains:
  IPR006084 XPG/Rad2 endonuclease [PTHR11081] (6-223)
  IPR029060 PIN-like domain superfamily [SSF88723] (5-159)

Organism: NCBI:txid1440133

Sequence (322 aa):
MENIVVYIDGAACQQKRATLEHRQSLRSKALKDARKEIMELKGRVERNDRVRKQQFISIQKHLNNAFHWNQDARMSFAAFLMEKGWRVRECEYEADVNIASDCKETDIVVTRDSDMLGHSGITTIWRPLSRQGLLIYNVPDLLKCLEMTRHQLTVFCTVSRNDYTRNVPSLGPQANYGIVKSLEGEDSRDVLQKYLAHEQVVCKNKEQLTFKDACDVFIELNQTPLLVEDTPMPSGSNVSESPTLSPTPTTTSLVVCKSKDRLTFKDSCHGVIAIDQTSLLATGDAPSGFNESQSPASLPTPTAILSTEPTNDDLDSLSHSF

pLDDT: mean 76.31, std 29.01, range [20.38, 98.56]